Protein AF-0000000086008780 (afdb_homodimer)

Radius of gyration: 16.42 Å; Cα contacts (8 Å, |Δi|>4): 124; chains: 2; bounding box: 32×37×50 Å

pLDDT: mean 76.19, std 17.23, range [32.0, 94.12]

Solvent-accessible surface area (backbone atoms only — not comparable to full-atom values): 10565 Å² total; per-residue (Å²): 112,65,66,62,48,52,53,49,50,50,49,40,50,49,35,37,49,48,51,32,57,73,70,63,51,77,68,53,60,60,58,42,37,71,74,35,44,91,74,35,77,51,64,67,56,51,50,53,53,52,49,53,50,50,49,46,53,52,59,52,39,72,63,52,69,79,82,61,57,78,62,48,56,42,55,49,51,46,52,39,51,49,51,51,48,54,51,48,53,60,56,60,70,101,113,66,67,61,49,53,52,48,49,50,49,38,50,50,35,40,49,50,49,32,58,73,72,63,51,77,67,53,60,60,58,41,37,73,72,34,43,91,71,34,77,51,65,68,56,51,50,52,53,52,49,52,52,51,51,46,54,54,58,49,42,73,62,50,69,76,80,62,59,76,61,46,56,41,56,48,50,47,52,38,52,49,50,51,48,54,52,49,52,60,56,60,72,102

Organism: Nephila pilipes (NCBI:txid299642)

Foldseek 3Di:
DVLVVVLVVVLVLLVQLLVCLVVVPPPPCVVQCVVVNPPHDDPVVSVVSSVQLVVLVVVVCVVVPDPPPPVCVVVSSVVSSVVVSVVVVVVVVD/DVLVVVLVVVLVLLVQLLVCLVVVPPPPCVVQCVVVNPPHDDPVVSVVSSVQLVVLVVVCCVVVPDPPPPVCVVVSSVVSSVVVSVVVVVVVVD

InterPro domains:
  IPR052709 Transposase-Methyltransferase Hybrid [PTHR46060] (9-91)

Sequence (188 aa):
MRVLFLKWKKIVYQAVINYLFLKGNTPIEDELGALYGDCAPSLTTMKIWASRFKRYSSSFVDDKRSGLPKIASTDDNFAKIHQMVLDERRIIQVMRVLFLKWKKIVYQAVINYLFLKGNTPIEDELGALYGDCAPSLTTMKIWASRFKRYSSSFVDDKRSGLPKIASTDDNFAKIHQMVLDERRIIQV

Structure (mmCIF, N/CA/C/O backbone):
data_AF-0000000086008780-model_v1
#
loop_
_entity.id
_entity.type
_entity.pdbx_description
1 polymer 'HTH_48 domain-containing protein'
#
loop_
_atom_site.group_PDB
_atom_site.id
_atom_site.type_symbol
_atom_site.label_atom_id
_atom_site.label_alt_id
_atom_site.label_comp_id
_atom_site.label_asym_id
_atom_site.label_entity_id
_atom_site.label_seq_id
_atom_site.pdbx_PDB_ins_code
_atom_site.Cartn_x
_atom_site.Cartn_y
_atom_site.Cartn_z
_atom_site.occupancy
_atom_site.B_iso_or_equiv
_atom_site.auth_seq_id
_atom_site.auth_comp_id
_atom_site.auth_asym_id
_atom_site.auth_atom_id
_atom_site.pdbx_PDB_model_num
ATOM 1 N N . MET A 1 1 ? 16.938 11.648 7.191 1 55.69 1 MET A N 1
ATOM 2 C CA . MET A 1 1 ? 15.875 10.82 7.77 1 55.69 1 MET A CA 1
ATOM 3 C C . MET A 1 1 ? 14.516 11.219 7.223 1 55.69 1 MET A C 1
ATOM 5 O O . MET A 1 1 ? 13.719 10.359 6.832 1 55.69 1 MET A O 1
ATOM 9 N N . ARG A 1 2 ? 14.492 12.492 6.84 1 73.25 2 ARG A N 1
ATOM 10 C CA . ARG A 1 2 ? 13.227 13.055 6.375 1 73.25 2 ARG A CA 1
ATOM 11 C C . ARG A 1 2 ? 12.93 12.625 4.945 1 73.25 2 ARG A C 1
ATOM 13 O O . ARG A 1 2 ? 11.797 12.273 4.621 1 73.25 2 ARG A O 1
ATOM 20 N N . VAL A 1 3 ? 14.086 12.539 4.152 1 75.69 3 VAL A N 1
ATOM 21 C CA . VAL A 1 3 ? 13.914 12.203 2.74 1 75.69 3 VAL A CA 1
ATOM 22 C C . VAL A 1 3 ? 13.445 10.758 2.602 1 75.69 3 VAL A C 1
ATOM 24 O O . VAL A 1 3 ? 12.57 10.461 1.784 1 75.69 3 VAL A O 1
ATOM 27 N N . LEU A 1 4 ? 14.023 9.867 3.4 1 72.5 4 LEU A N 1
ATOM 28 C CA . LEU A 1 4 ? 13.648 8.461 3.359 1 72.5 4 LEU A CA 1
ATOM 29 C C . LEU A 1 4 ? 12.188 8.273 3.764 1 72.5 4 LEU A C 1
ATOM 31 O O . LEU A 1 4 ? 11.469 7.477 3.16 1 72.5 4 LEU A O 1
ATOM 35 N N . PHE A 1 5 ? 11.781 9.133 4.684 1 79.88 5 PHE A N 1
ATOM 36 C CA . PHE A 1 5 ? 10.398 9.055 5.156 1 79.88 5 PHE A CA 1
ATOM 37 C C . PHE A 1 5 ? 9.43 9.516 4.082 1 79.88 5 PHE A C 1
ATOM 39 O O . PHE A 1 5 ? 8.367 8.914 3.895 1 79.88 5 PHE A O 1
ATOM 46 N N . LEU A 1 6 ? 9.812 10.539 3.361 1 82 6 LEU A N 1
ATOM 47 C CA . LEU A 1 6 ? 8.961 11.039 2.291 1 82 6 LEU A CA 1
ATOM 48 C C . LEU A 1 6 ? 8.82 10.008 1.176 1 82 6 LEU A C 1
ATOM 50 O O . LEU A 1 6 ? 7.742 9.859 0.594 1 82 6 LEU A O 1
ATOM 54 N N . LYS A 1 7 ? 9.93 9.328 0.947 1 79.88 7 LYS A N 1
ATOM 55 C CA . LYS A 1 7 ? 9.898 8.273 -0.062 1 79.88 7 LYS A CA 1
ATOM 56 C C . LYS A 1 7 ? 8.977 7.137 0.36 1 79.88 7 LYS A C 1
ATOM 58 O O . LYS A 1 7 ? 8.242 6.59 -0.463 1 79.88 7 LYS A O 1
ATOM 63 N N . TRP A 1 8 ? 9.055 6.902 1.615 1 81.81 8 TRP A N 1
ATOM 64 C CA . TRP A 1 8 ? 8.203 5.848 2.156 1 81.81 8 TRP A CA 1
ATOM 65 C C . TRP A 1 8 ? 6.734 6.234 2.062 1 81.81 8 TRP A C 1
ATOM 67 O O . TRP A 1 8 ? 5.891 5.41 1.704 1 81.81 8 TRP A O 1
ATOM 77 N N . LYS A 1 9 ? 6.402 7.434 2.303 1 86.56 9 LYS A N 1
ATOM 78 C CA . LYS A 1 9 ? 5.031 7.922 2.191 1 86.56 9 LYS A CA 1
ATOM 79 C C . LYS A 1 9 ? 4.512 7.781 0.762 1 86.56 9 LYS A C 1
ATOM 81 O O . LYS A 1 9 ? 3.359 7.402 0.549 1 86.56 9 LYS A O 1
ATOM 86 N N . LYS A 1 10 ? 5.371 8.016 -0.125 1 86.25 10 LYS A N 1
ATOM 87 C CA . LYS A 1 10 ? 4.992 7.918 -1.531 1 86.25 10 LYS A CA 1
ATOM 88 C C . LYS A 1 10 ? 4.672 6.473 -1.912 1 86.25 10 LYS A C 1
ATOM 90 O O . LYS A 1 10 ? 3.721 6.219 -2.652 1 86.25 10 LYS A O 1
ATOM 95 N N . ILE A 1 11 ? 5.473 5.59 -1.403 1 84.19 11 ILE A N 1
ATOM 96 C CA . ILE A 1 11 ? 5.262 4.172 -1.688 1 84.19 11 ILE A CA 1
ATOM 97 C C . ILE A 1 11 ? 3.902 3.738 -1.143 1 84.19 11 ILE A C 1
ATOM 99 O O . ILE A 1 11 ? 3.148 3.039 -1.823 1 84.19 11 ILE A O 1
ATOM 103 N N . VAL A 1 12 ? 3.6 4.164 0.002 1 88.19 12 VAL A N 1
ATOM 104 C CA . VAL A 1 12 ? 2.336 3.811 0.641 1 88.19 12 VAL A CA 1
ATOM 105 C C . VAL A 1 12 ? 1.172 4.375 -0.17 1 88.19 12 VAL A C 1
ATOM 107 O O . VAL A 1 12 ? 0.215 3.658 -0.475 1 88.19 12 VAL A O 1
ATOM 110 N N . TYR A 1 13 ? 1.242 5.629 -0.557 1 91.25 13 TYR A N 1
ATOM 111 C CA . TYR A 1 13 ? 0.186 6.25 -1.349 1 91.25 13 TYR A CA 1
ATOM 112 C C . TYR A 1 13 ? -0.002 5.523 -2.674 1 91.25 13 TYR A C 1
ATOM 114 O O . TYR A 1 13 ? -1.133 5.285 -3.104 1 91.25 13 TYR A O 1
ATOM 122 N N . GLN A 1 14 ? 1.092 5.207 -3.301 1 88.94 14 GLN A N 1
ATOM 123 C CA . GLN A 1 14 ? 1.021 4.523 -4.586 1 88.94 14 GLN A CA 1
ATOM 124 C C . GLN A 1 14 ? 0.363 3.152 -4.445 1 88.94 14 GLN A C 1
ATOM 126 O O . GLN A 1 14 ? -0.445 2.756 -5.289 1 88.94 14 GLN A O 1
ATOM 131 N N . ALA A 1 15 ? 0.702 2.447 -3.393 1 91.31 15 ALA A N 1
ATOM 132 C CA . ALA A 1 15 ? 0.082 1.147 -3.15 1 91.31 15 ALA A CA 1
ATOM 133 C C . ALA A 1 15 ? -1.427 1.285 -2.965 1 91.31 15 ALA A C 1
ATOM 135 O O . ALA A 1 15 ? -2.201 0.521 -3.543 1 91.31 15 ALA A O 1
ATOM 136 N N . VAL A 1 16 ? -1.828 2.252 -2.199 1 93.62 16 VAL A N 1
ATOM 137 C CA . VAL A 1 16 ? -3.244 2.465 -1.917 1 93.62 16 VAL A CA 1
ATOM 138 C C . VAL A 1 16 ? -3.959 2.932 -3.184 1 93.62 16 VAL A C 1
ATOM 140 O O . VAL A 1 16 ? -5.051 2.453 -3.498 1 93.62 16 VAL A O 1
ATOM 143 N N . ILE A 1 17 ? -3.342 3.848 -3.928 1 93.19 17 ILE A N 1
ATOM 144 C CA . ILE A 1 17 ? -3.922 4.348 -5.168 1 93.19 17 ILE A CA 1
ATOM 145 C C . ILE A 1 17 ? -4.086 3.199 -6.164 1 93.19 17 ILE A C 1
ATOM 147 O O . ILE A 1 17 ? -5.121 3.08 -6.82 1 93.19 17 ILE A O 1
ATOM 151 N N . ASN A 1 18 ? -3.084 2.354 -6.254 1 89.88 18 ASN A N 1
ATOM 152 C CA . ASN A 1 18 ? -3.17 1.207 -7.152 1 89.88 18 ASN A CA 1
ATOM 153 C C . ASN A 1 18 ? -4.27 0.241 -6.723 1 89.88 18 ASN A C 1
ATOM 155 O O . ASN A 1 18 ? -4.988 -0.304 -7.566 1 89.88 18 ASN A O 1
ATOM 159 N N . TYR A 1 19 ? -4.402 0.005 -5.484 1 91.38 19 TYR A N 1
ATOM 160 C CA . TYR A 1 19 ? -5.48 -0.823 -4.953 1 91.38 19 TYR A CA 1
ATOM 161 C C . TYR A 1 19 ? -6.84 -0.255 -5.336 1 91.38 19 TYR A C 1
ATOM 163 O O . TYR A 1 19 ? -7.715 -0.987 -5.801 1 91.38 19 TYR A O 1
ATOM 171 N N . LEU A 1 20 ? -6.988 1.032 -5.113 1 93.19 20 LEU A N 1
ATOM 172 C CA . LEU A 1 20 ? -8.258 1.69 -5.414 1 93.19 20 LEU A CA 1
ATOM 173 C C . LEU A 1 20 ? -8.539 1.663 -6.914 1 93.19 20 LEU A C 1
ATOM 175 O O . LEU A 1 20 ? -9.688 1.483 -7.328 1 93.19 20 LEU A O 1
ATOM 179 N N . PHE A 1 21 ? -7.52 1.866 -7.676 1 89.31 21 PHE A N 1
ATOM 180 C CA . PHE A 1 21 ? -7.633 1.792 -9.125 1 89.31 21 PHE A CA 1
ATOM 181 C C . PHE A 1 21 ? -8.109 0.411 -9.562 1 89.31 21 PHE A C 1
ATOM 183 O O . PHE A 1 21 ? -9.039 0.291 -10.359 1 89.31 21 PHE A O 1
ATOM 190 N N . LEU A 1 22 ? -7.445 -0.619 -9.023 1 86.94 22 LEU A N 1
ATOM 191 C CA . LEU A 1 22 ? -7.793 -1.991 -9.383 1 86.94 22 LEU A CA 1
ATOM 192 C C . LEU A 1 22 ? -9.211 -2.324 -8.938 1 86.94 22 LEU A C 1
ATOM 194 O O . LEU A 1 22 ? -9.938 -3.041 -9.633 1 86.94 22 LEU A O 1
ATOM 198 N N . LYS A 1 23 ? -9.539 -1.881 -7.812 1 88.69 23 LYS A N 1
ATOM 199 C CA . LYS A 1 23 ? -10.875 -2.125 -7.27 1 88.69 23 LYS A CA 1
ATOM 200 C C . LYS A 1 23 ? -11.938 -1.39 -8.078 1 88.69 23 LYS A C 1
ATOM 202 O O . LYS A 1 23 ? -13.117 -1.752 -8.039 1 88.69 23 LYS A O 1
ATOM 207 N N . GLY A 1 24 ? -11.531 -0.368 -8.766 1 88.12 24 GLY A N 1
ATOM 208 C CA . GLY A 1 24 ? -12.477 0.443 -9.516 1 88.12 24 GLY A CA 1
ATOM 209 C C . GLY A 1 24 ? -13.188 1.479 -8.664 1 88.12 24 GLY A C 1
ATOM 210 O O . GLY A 1 24 ? -14.289 1.912 -9 1 88.12 24 GLY A O 1
ATOM 211 N N . ASN A 1 25 ? -12.57 1.803 -7.516 1 85.31 25 ASN A N 1
ATOM 212 C CA . ASN A 1 25 ? -13.148 2.812 -6.637 1 85.31 25 ASN A CA 1
ATOM 213 C C . ASN A 1 25 ? -12.828 4.227 -7.117 1 85.31 25 ASN A C 1
ATOM 215 O O . ASN A 1 25 ? -11.758 4.758 -6.812 1 85.31 25 ASN A O 1
ATOM 219 N N . THR A 1 26 ? -13.695 4.836 -7.785 1 86.75 26 THR A N 1
ATOM 220 C CA . THR A 1 26 ? -13.57 6.195 -8.289 1 86.75 26 THR A CA 1
ATOM 221 C C . THR A 1 26 ? -14.68 7.086 -7.734 1 86.75 26 THR A C 1
ATOM 223 O O . THR A 1 26 ? -15.805 6.625 -7.523 1 86.75 26 THR A O 1
ATOM 226 N N . PRO A 1 27 ? -14.25 8.43 -7.379 1 91.88 27 PRO A N 1
ATOM 227 C CA . PRO A 1 27 ? -12.922 9.023 -7.559 1 91.88 27 PRO A CA 1
ATOM 228 C C . PRO A 1 27 ? -11.961 8.68 -6.418 1 91.88 27 PRO A C 1
ATOM 230 O O . PRO A 1 27 ? -12.359 8.68 -5.25 1 91.88 27 PRO A O 1
ATOM 233 N N . ILE A 1 28 ? -10.797 8.391 -6.676 1 93.25 28 ILE A N 1
ATOM 234 C CA . ILE A 1 28 ? -9.766 7.992 -5.73 1 93.25 28 ILE A CA 1
ATOM 235 C C . ILE A 1 28 ? -9.508 9.117 -4.734 1 93.25 28 ILE A C 1
ATOM 237 O O . ILE A 1 28 ? -9.25 8.867 -3.555 1 93.25 28 ILE A O 1
ATOM 241 N N . GLU A 1 29 ? -9.555 10.398 -5.23 1 92.19 29 GLU A N 1
ATOM 242 C CA . GLU A 1 29 ? -9.242 11.57 -4.414 1 92.19 29 GLU A CA 1
ATOM 243 C C . GLU A 1 29 ? -10.188 11.664 -3.215 1 92.19 29 GLU A C 1
ATOM 245 O O . GLU A 1 29 ? -9.789 12.141 -2.148 1 92.19 29 GLU A O 1
ATOM 250 N N . ASP A 1 30 ? -11.414 11.188 -3.297 1 91.81 30 ASP A N 1
ATOM 251 C CA . ASP A 1 30 ? -12.359 11.195 -2.184 1 91.81 30 ASP A CA 1
ATOM 252 C C . ASP A 1 30 ? -11.906 10.242 -1.076 1 91.81 30 ASP A C 1
ATOM 254 O O . ASP A 1 30 ? -12.008 10.57 0.108 1 91.81 30 ASP A O 1
ATOM 258 N N . GLU A 1 31 ? -11.422 9.094 -1.471 1 91.06 31 GLU A N 1
ATOM 259 C CA . GLU A 1 31 ? -10.969 8.094 -0.506 1 91.06 31 GLU A CA 1
ATOM 260 C C . GLU A 1 31 ? -9.727 8.562 0.237 1 91.06 31 GLU A C 1
ATOM 262 O O . GLU A 1 31 ? -9.672 8.516 1.469 1 91.06 31 GLU A O 1
ATOM 267 N N . LEU A 1 32 ? -8.766 9.062 -0.465 1 92 32 LEU A N 1
ATOM 268 C CA . LEU A 1 32 ? -7.508 9.477 0.139 1 92 32 LEU A CA 1
ATOM 269 C C . LEU A 1 32 ? -7.68 10.773 0.923 1 92 32 LEU A C 1
ATOM 271 O O . LEU A 1 32 ? -7.07 10.953 1.979 1 92 32 LEU A O 1
ATOM 275 N N . GLY A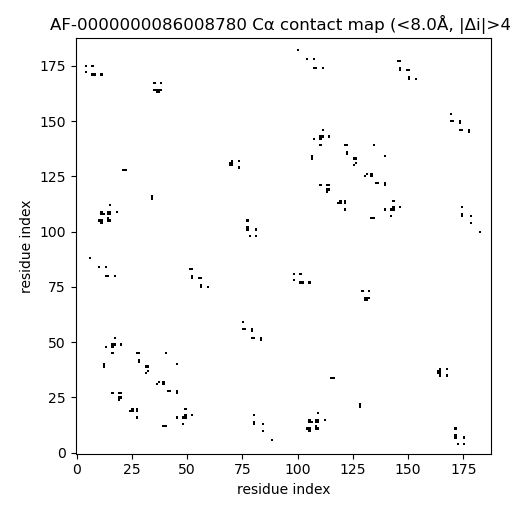 1 33 ? -8.508 11.664 0.338 1 89.88 33 GLY A N 1
ATOM 276 C CA . GLY A 1 33 ? -8.797 12.891 1.061 1 89.88 33 GLY A CA 1
ATOM 277 C C . GLY A 1 33 ? -9.492 12.656 2.389 1 89.88 33 GLY A C 1
ATOM 278 O O . GLY A 1 33 ? -9.18 13.32 3.383 1 89.88 33 GLY A O 1
ATOM 279 N N . ALA A 1 34 ? -10.406 11.773 2.434 1 88.19 34 ALA A N 1
ATOM 280 C CA . ALA A 1 34 ? -11.164 11.469 3.65 1 88.19 34 ALA A CA 1
ATOM 281 C C . ALA A 1 34 ? -10.258 10.836 4.707 1 88.19 34 ALA A C 1
ATOM 283 O O . ALA A 1 34 ? -10.43 11.086 5.906 1 88.19 34 ALA A O 1
ATOM 284 N N . LEU A 1 35 ? -9.312 10.055 4.234 1 86.75 35 LEU A N 1
ATOM 285 C CA . LEU A 1 35 ? -8.516 9.281 5.176 1 86.75 35 LEU A CA 1
ATOM 286 C C . LEU A 1 35 ? -7.266 10.047 5.594 1 86.75 35 LEU A C 1
ATOM 288 O O . LEU A 1 35 ? -6.895 10.047 6.77 1 86.75 35 LEU A O 1
ATOM 292 N N . TYR A 1 36 ? -6.66 10.742 4.586 1 88.44 36 TYR A N 1
ATOM 293 C CA . TYR A 1 36 ? -5.348 11.312 4.879 1 88.44 36 TYR A CA 1
ATOM 294 C C . TYR A 1 36 ? -5.418 12.836 4.938 1 88.44 36 TYR A C 1
ATOM 296 O O . TYR A 1 36 ? -4.438 13.492 5.293 1 88.44 36 TYR A O 1
ATOM 304 N N . GLY A 1 37 ? -6.551 13.375 4.496 1 86.75 37 GLY A N 1
ATOM 305 C CA . GLY A 1 37 ? -6.75 14.812 4.605 1 86.75 37 GLY A CA 1
ATOM 306 C C . GLY A 1 37 ? -5.746 15.617 3.805 1 86.75 37 GLY A C 1
ATOM 307 O O . GLY A 1 37 ? -5.535 15.352 2.619 1 86.75 37 GLY A O 1
ATOM 308 N N . ASP A 1 38 ? -5.035 16.578 4.574 1 83.25 38 ASP A N 1
ATOM 309 C CA . ASP A 1 38 ? -4.129 17.516 3.93 1 83.25 38 ASP A CA 1
ATOM 310 C C . ASP A 1 38 ? -2.797 16.859 3.582 1 83.25 38 ASP A C 1
ATOM 312 O O . ASP A 1 38 ? -1.995 17.406 2.832 1 83.25 38 ASP A O 1
ATOM 316 N N . CYS A 1 39 ? -2.664 15.688 4.039 1 83.31 39 CYS A N 1
ATOM 317 C CA . CYS A 1 39 ? -1.418 14.977 3.771 1 83.31 39 CYS A CA 1
ATOM 318 C C . CYS A 1 39 ? -1.528 14.141 2.504 1 83.31 39 CYS A C 1
ATOM 320 O O . CYS A 1 39 ? -0.522 13.648 1.989 1 83.31 39 CYS A O 1
ATOM 322 N N . ALA A 1 40 ? -2.738 14.062 2.051 1 90.44 40 ALA A N 1
ATOM 323 C CA . ALA A 1 40 ? -2.938 13.266 0.843 1 90.44 40 ALA A CA 1
ATOM 324 C C . ALA A 1 40 ? -2.297 13.938 -0.369 1 90.44 40 ALA A C 1
ATOM 326 O O . ALA A 1 40 ? -2.211 15.164 -0.433 1 90.44 40 ALA A O 1
ATOM 327 N N . PRO A 1 41 ? -1.798 13.133 -1.364 1 91.69 41 PRO A N 1
ATOM 328 C CA . PRO A 1 41 ? -1.312 13.727 -2.613 1 91.69 41 PRO A CA 1
ATOM 329 C C . PRO A 1 41 ? -2.387 14.531 -3.344 1 91.69 41 PRO A C 1
ATOM 331 O O . PRO A 1 41 ? -3.58 14.281 -3.154 1 91.69 41 PRO A O 1
ATOM 334 N N . SER A 1 42 ? -1.898 15.422 -4.109 1 93.56 42 SER A N 1
ATOM 335 C CA . SER A 1 42 ? -2.824 16.219 -4.91 1 93.56 42 SER A CA 1
ATOM 336 C C . SER A 1 42 ? -3.535 15.352 -5.949 1 93.56 42 SER A C 1
ATOM 338 O O . SER A 1 42 ? -3.053 14.273 -6.305 1 93.56 42 SER A O 1
ATOM 340 N N . LEU A 1 43 ? -4.645 15.852 -6.406 1 93.69 43 LEU A N 1
ATOM 341 C CA . LEU A 1 43 ? -5.402 15.164 -7.445 1 93.69 43 LEU A CA 1
ATOM 342 C C . LEU A 1 43 ? -4.539 14.914 -8.672 1 93.69 43 LEU A C 1
ATOM 344 O O . LEU A 1 43 ? -4.594 13.828 -9.266 1 93.69 43 LEU A O 1
ATOM 348 N N . THR A 1 44 ? -3.762 15.875 -9.047 1 94.06 44 THR A N 1
ATOM 349 C CA . THR A 1 44 ? -2.875 15.742 -10.195 1 94.06 44 THR A CA 1
ATOM 350 C C . THR A 1 44 ? -1.888 14.594 -9.992 1 94.06 44 THR A C 1
ATOM 352 O O . THR A 1 44 ? -1.71 13.758 -10.875 1 94.06 44 THR A O 1
ATOM 355 N N . THR A 1 45 ? -1.294 14.57 -8.867 1 90.69 45 THR A N 1
ATOM 356 C CA . THR A 1 45 ? -0.329 13.523 -8.531 1 90.69 45 THR A CA 1
ATOM 357 C C . THR A 1 45 ? -0.989 12.148 -8.555 1 90.69 45 THR A C 1
ATOM 359 O O . THR A 1 45 ? -0.437 11.203 -9.109 1 90.69 45 THR A O 1
ATOM 362 N N . MET A 1 46 ? -2.24 12.078 -7.996 1 93.12 46 MET A N 1
ATOM 363 C CA . MET A 1 46 ? -2.955 10.805 -7.969 1 93.12 46 MET A CA 1
ATOM 364 C C . MET A 1 46 ? -3.264 10.328 -9.383 1 93.12 46 MET A C 1
ATOM 366 O O . MET A 1 46 ? -3.16 9.133 -9.672 1 93.12 46 MET A O 1
ATOM 370 N N . LYS A 1 47 ? -3.584 11.227 -10.234 1 91.75 47 LYS A N 1
ATOM 371 C CA . LYS A 1 47 ? -3.902 10.891 -11.617 1 91.75 47 LYS A CA 1
ATOM 372 C C . LYS A 1 47 ? -2.662 10.414 -12.367 1 91.75 47 LYS A C 1
ATOM 374 O O . LYS A 1 47 ? -2.727 9.453 -13.141 1 91.75 47 LYS A O 1
ATOM 379 N N . ILE A 1 48 ? -1.605 11.094 -12.117 1 88.81 48 ILE A N 1
ATOM 380 C CA . ILE A 1 48 ? -0.352 10.711 -12.758 1 88.81 48 ILE A CA 1
ATOM 381 C C . ILE A 1 48 ? 0.034 9.297 -12.328 1 88.81 48 ILE A C 1
ATOM 383 O O . ILE A 1 48 ? 0.376 8.461 -13.164 1 88.81 48 ILE A O 1
ATOM 387 N N . TRP A 1 49 ? -0.054 9.031 -11.078 1 87.62 49 TRP A N 1
ATOM 388 C CA . TRP A 1 49 ? 0.313 7.723 -10.555 1 87.62 49 TRP A CA 1
ATOM 389 C C . TRP A 1 49 ? -0.624 6.641 -11.086 1 87.62 49 TRP A C 1
ATOM 391 O O . TRP A 1 49 ? -0.177 5.559 -11.469 1 87.62 49 TRP A O 1
ATOM 401 N N . ALA A 1 50 ? -1.924 6.895 -11.078 1 88.12 50 ALA A N 1
ATOM 402 C CA . ALA A 1 50 ? -2.889 5.941 -11.625 1 88.12 50 ALA A CA 1
ATOM 403 C C . ALA A 1 50 ? -2.625 5.672 -13.102 1 88.12 50 ALA A C 1
ATOM 405 O O . ALA A 1 50 ? -2.727 4.531 -13.562 1 88.12 50 ALA A O 1
ATOM 406 N N . SER A 1 51 ? -2.309 6.703 -13.797 1 87.62 51 SER A N 1
ATOM 407 C CA . SER A 1 51 ? -2.023 6.57 -15.227 1 87.62 51 SER A CA 1
ATOM 408 C C . SER A 1 51 ? -0.76 5.75 -15.461 1 87.62 51 SER A C 1
ATOM 410 O O . SER A 1 51 ? -0.69 4.965 -16.406 1 87.62 51 SER A O 1
ATOM 412 N N . ARG A 1 52 ? 0.237 5.973 -14.664 1 83.56 52 ARG A N 1
ATOM 413 C CA . ARG A 1 52 ? 1.475 5.207 -14.75 1 83.56 52 ARG A CA 1
ATOM 414 C C . ARG A 1 52 ? 1.219 3.725 -14.492 1 83.56 52 ARG A C 1
ATOM 416 O O . ARG A 1 52 ? 1.781 2.863 -15.172 1 83.56 52 ARG A O 1
ATOM 423 N N . PHE A 1 53 ? 0.416 3.488 -13.539 1 83.88 53 PHE A N 1
ATOM 424 C CA . PHE A 1 53 ? 0.056 2.105 -13.25 1 83.88 53 PHE A CA 1
ATOM 425 C C . PHE A 1 53 ? -0.661 1.469 -14.43 1 83.88 53 PHE A C 1
ATOM 427 O O . PHE A 1 53 ? -0.401 0.313 -14.773 1 83.88 53 PHE A O 1
ATOM 434 N N . LYS A 1 54 ? -1.509 2.207 -14.984 1 82.06 54 LYS A N 1
ATOM 435 C CA . LYS A 1 54 ? -2.26 1.709 -16.125 1 82.06 54 LYS A CA 1
ATOM 436 C C . LYS A 1 54 ? -1.33 1.386 -17.297 1 82.06 54 LYS A C 1
ATOM 438 O O . LYS A 1 54 ? -1.535 0.397 -18 1 82.06 54 LYS A O 1
ATOM 443 N N . ARG A 1 55 ? -0.452 2.178 -17.531 1 78.5 55 ARG A N 1
ATOM 444 C CA . ARG A 1 55 ? 0.461 2.014 -18.656 1 78.5 55 ARG A CA 1
ATOM 445 C C . ARG A 1 55 ? 1.317 0.763 -18.484 1 78.5 55 ARG A C 1
ATOM 447 O O . ARG A 1 55 ? 1.647 0.094 -19.469 1 78.5 55 ARG A O 1
ATOM 454 N N . TYR A 1 56 ? 1.731 0.55 -17.375 1 70.81 56 TYR A N 1
ATOM 455 C CA . TYR A 1 56 ? 2.539 -0.641 -17.125 1 70.81 56 TYR A CA 1
ATOM 456 C C . TYR A 1 56 ? 1.72 -1.907 -17.359 1 70.81 56 TYR A C 1
ATOM 458 O O . TYR A 1 56 ? 2.27 -2.955 -17.703 1 70.81 56 TYR A O 1
ATOM 466 N N . SER A 1 57 ? 0.428 -1.865 -17.016 1 60.84 57 SER A N 1
ATOM 467 C CA . SER A 1 57 ? -0.476 -2.971 -17.312 1 60.84 57 SER A CA 1
ATOM 468 C C . SER A 1 57 ? -0.539 -3.246 -18.812 1 60.84 57 SER A C 1
ATOM 470 O O . SER A 1 57 ? -0.645 -4.398 -19.234 1 60.84 57 SER A O 1
ATOM 472 N N . SER A 1 58 ? -0.562 -2.213 -19.5 1 58.47 58 SER A N 1
ATOM 473 C CA . SER A 1 58 ? -0.676 -2.35 -20.953 1 58.47 58 SER A CA 1
ATOM 474 C C . SER A 1 58 ? 0.625 -2.859 -21.562 1 58.47 58 SER A C 1
ATOM 476 O O . SER A 1 58 ? 0.608 -3.553 -22.578 1 58.47 58 SER A O 1
ATOM 478 N N . SER A 1 59 ? 1.618 -2.455 -20.969 1 55.16 59 SER A N 1
ATOM 479 C CA . SER A 1 59 ? 2.896 -2.904 -21.516 1 55.16 59 SER A CA 1
ATOM 480 C C . SER A 1 59 ? 3.117 -4.391 -21.25 1 55.16 59 SER A C 1
ATOM 482 O O . SER A 1 59 ? 3.756 -5.082 -22.047 1 55.16 59 SER A O 1
ATOM 484 N N . PHE A 1 60 ? 2.682 -4.848 -20.125 1 50.81 60 PHE A N 1
ATOM 485 C CA . PHE A 1 60 ? 2.812 -6.266 -19.812 1 50.81 60 PHE A CA 1
ATOM 486 C C . PHE A 1 60 ? 1.816 -7.094 -20.609 1 50.81 60 PHE A C 1
ATOM 488 O O . PHE A 1 60 ? 2.059 -8.273 -20.891 1 50.81 60 PHE A O 1
ATOM 495 N N . VAL A 1 61 ? 0.685 -6.422 -20.984 1 46.59 61 VAL A N 1
ATOM 496 C CA . VAL A 1 61 ? -0.278 -7.105 -21.844 1 46.59 61 VAL A CA 1
ATOM 497 C C . VAL A 1 61 ? 0.369 -7.434 -23.188 1 46.59 61 VAL A C 1
ATOM 499 O O . VAL A 1 61 ? 0.06 -8.461 -23.797 1 46.59 61 VAL A O 1
ATOM 502 N N . ASP A 1 62 ? 1.105 -6.477 -23.641 1 46.19 62 ASP A N 1
ATOM 503 C CA . ASP A 1 62 ? 1.646 -6.969 -24.906 1 46.19 62 ASP A CA 1
ATOM 504 C C . ASP A 1 62 ? 2.26 -8.359 -24.734 1 46.19 62 ASP A C 1
ATOM 506 O O . ASP A 1 62 ? 2.475 -9.07 -25.719 1 46.19 62 ASP A O 1
ATOM 510 N N . ASP A 1 63 ? 2.805 -8.492 -23.641 1 44.25 63 ASP A N 1
ATOM 511 C CA . ASP A 1 63 ? 3.215 -9.883 -23.516 1 44.25 63 ASP A CA 1
ATOM 512 C C . ASP A 1 63 ? 2.057 -10.758 -23.047 1 44.25 63 ASP A C 1
ATOM 514 O O . ASP A 1 63 ? 2.029 -11.188 -21.891 1 44.25 63 ASP A O 1
ATOM 518 N N . LYS A 1 64 ? 0.874 -10.422 -23.359 1 43.12 64 LYS A N 1
ATOM 519 C CA . LYS A 1 64 ? -0.396 -11.133 -23.219 1 43.12 64 LYS A CA 1
ATOM 520 C C . LYS A 1 64 ? -0.209 -12.641 -23.391 1 43.12 64 LYS A C 1
ATOM 522 O O . LYS A 1 64 ? -1.181 -13.398 -23.375 1 43.12 64 LYS A O 1
ATOM 527 N N . ARG A 1 65 ? 0.729 -12.969 -24.141 1 37.56 65 ARG A N 1
ATOM 528 C CA . ARG A 1 65 ? 0.595 -14.352 -24.594 1 37.56 65 ARG A CA 1
ATOM 529 C C . ARG A 1 65 ? 0.164 -15.266 -23.453 1 37.56 65 ARG A C 1
ATOM 531 O O . ARG A 1 65 ? -0.719 -16.109 -23.625 1 37.56 65 ARG A O 1
ATOM 538 N N . SER A 1 66 ? 1.146 -15.789 -22.578 1 38.81 66 SER A N 1
ATOM 539 C CA . SER A 1 66 ? 0.843 -17.094 -22 1 38.81 66 SER A C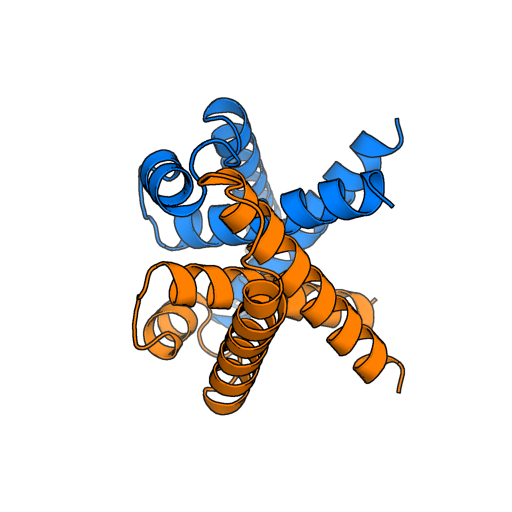A 1
ATOM 540 C C . SER A 1 66 ? -0.236 -16.984 -20.922 1 38.81 66 SER A C 1
ATOM 542 O O . SER A 1 66 ? -0.432 -15.914 -20.344 1 38.81 66 SER A O 1
ATOM 544 N N . GLY A 1 67 ? -1.451 -17.75 -20.984 1 34.59 67 GLY A N 1
ATOM 545 C CA . GLY A 1 67 ? -2.498 -18.266 -20.125 1 34.59 67 GLY A CA 1
ATOM 546 C C . GLY A 1 67 ? -2.23 -18.047 -18.656 1 34.59 67 GLY A C 1
ATOM 547 O O . GLY A 1 67 ? -2.652 -18.844 -17.812 1 34.59 67 GLY A O 1
ATOM 548 N N . LEU A 1 68 ? -1.229 -17.375 -18.344 1 42.06 68 LEU A N 1
ATOM 549 C CA . LEU A 1 68 ? -0.88 -17.516 -16.938 1 42.06 68 LEU A CA 1
ATOM 550 C C . LEU A 1 68 ? -2.031 -17.062 -16.047 1 42.06 68 LEU A C 1
ATOM 552 O O . LEU A 1 68 ? -2.543 -15.945 -16.203 1 42.06 68 LEU A O 1
ATOM 556 N N . PRO A 1 69 ? -2.736 -18 -15.336 1 45.69 69 PRO A N 1
ATOM 557 C CA . PRO A 1 69 ? -3.832 -17.875 -14.367 1 45.69 69 PRO A CA 1
ATOM 558 C C . PRO A 1 69 ? -3.771 -16.578 -13.57 1 45.69 69 PRO A C 1
ATOM 560 O O . PRO A 1 69 ? -2.744 -15.898 -13.57 1 45.69 69 PRO A O 1
ATOM 563 N N . LYS A 1 70 ? -4.781 -16.188 -12.812 1 53.72 70 LYS A N 1
ATOM 564 C CA . LYS A 1 70 ? -5.059 -15.156 -11.82 1 53.72 70 LYS A CA 1
ATOM 565 C C . LYS A 1 70 ? -3.783 -14.734 -11.094 1 53.72 70 LYS A C 1
ATOM 567 O O . LYS A 1 70 ? -3.598 -13.555 -10.781 1 53.72 70 LYS A O 1
ATOM 572 N N . ILE A 1 71 ? -2.768 -15.555 -10.992 1 53.5 71 ILE A N 1
ATOM 573 C CA . ILE A 1 71 ? -1.514 -15.289 -10.297 1 53.5 71 ILE A CA 1
ATOM 574 C C . ILE A 1 71 ? -0.67 -14.312 -11.102 1 53.5 71 ILE A C 1
ATOM 576 O O . ILE A 1 71 ? 0.035 -13.469 -10.531 1 53.5 71 ILE A O 1
ATOM 580 N N . ALA A 1 72 ? -0.702 -14.422 -12.43 1 57.31 72 ALA A N 1
ATOM 581 C CA . ALA A 1 72 ? 0.072 -13.539 -13.289 1 57.31 72 ALA A CA 1
ATOM 582 C C . ALA A 1 72 ? -0.39 -12.094 -13.148 1 57.31 72 ALA A C 1
ATOM 584 O O . ALA A 1 72 ? 0.431 -11.172 -13.094 1 57.31 72 ALA A O 1
ATOM 585 N N . SER A 1 73 ? -1.622 -12.039 -12.852 1 71.75 73 SER A N 1
ATOM 586 C CA . SER A 1 73 ? -2.174 -10.695 -12.789 1 71.75 73 SER A CA 1
ATOM 587 C C . SER A 1 73 ? -1.747 -9.977 -11.508 1 71.75 73 SER A C 1
ATOM 589 O O . SER A 1 73 ? -1.362 -8.812 -11.547 1 71.75 73 SER A O 1
ATOM 591 N N . THR A 1 74 ? -1.61 -10.781 -10.516 1 77.75 74 THR A N 1
ATOM 592 C CA . THR A 1 74 ? -1.241 -10.156 -9.25 1 77.75 74 THR A CA 1
ATOM 593 C C . THR A 1 74 ? 0.243 -9.805 -9.234 1 77.75 74 THR A C 1
ATOM 595 O O . THR A 1 74 ? 0.614 -8.68 -8.891 1 77.75 74 THR A O 1
ATOM 598 N N . ASP A 1 75 ? 1.11 -10.781 -9.695 1 78.31 75 ASP A N 1
ATOM 599 C CA . ASP A 1 75 ? 2.543 -10.508 -9.742 1 78.31 75 ASP A CA 1
ATOM 600 C C . ASP A 1 75 ? 2.854 -9.383 -10.727 1 78.31 75 ASP A C 1
ATOM 602 O O . ASP A 1 75 ? 3.775 -8.594 -10.508 1 78.31 75 ASP A O 1
ATOM 606 N N . ASP A 1 76 ? 2.025 -9.453 -11.711 1 78.81 76 ASP A N 1
ATOM 607 C CA . ASP A 1 76 ? 2.211 -8.391 -12.688 1 78.81 76 ASP A CA 1
ATOM 608 C C . ASP A 1 76 ? 1.903 -7.023 -12.078 1 78.81 76 ASP A C 1
ATOM 610 O O . ASP A 1 76 ? 2.621 -6.051 -12.328 1 78.81 76 ASP A O 1
ATOM 614 N N . ASN A 1 77 ? 0.871 -6.977 -11.344 1 81 77 ASN A N 1
ATOM 615 C CA . ASN A 1 77 ? 0.507 -5.727 -10.688 1 81 77 ASN A CA 1
ATOM 616 C C . ASN A 1 77 ? 1.588 -5.273 -9.711 1 81 77 ASN A C 1
ATOM 618 O O . ASN A 1 77 ? 1.925 -4.09 -9.648 1 81 77 ASN A O 1
ATOM 622 N N . PHE A 1 78 ? 2.172 -6.188 -9.062 1 83.88 78 PHE A N 1
ATOM 623 C CA . PHE A 1 78 ? 3.234 -5.855 -8.117 1 83.88 78 PHE A CA 1
ATOM 624 C C . PHE A 1 78 ? 4.492 -5.406 -8.859 1 83.88 78 PHE A C 1
ATOM 626 O O . PHE A 1 78 ? 5.199 -4.508 -8.398 1 83.88 78 PHE A O 1
ATOM 633 N N . ALA A 1 79 ? 4.77 -6.105 -9.914 1 83.12 79 ALA A N 1
ATOM 634 C CA . ALA A 1 79 ? 5.918 -5.695 -10.719 1 83.12 79 ALA A CA 1
ATOM 635 C C . ALA A 1 79 ? 5.758 -4.262 -11.219 1 83.12 79 ALA A C 1
ATOM 637 O O . ALA A 1 79 ? 6.727 -3.498 -11.25 1 83.12 79 ALA A O 1
ATOM 638 N N . LYS A 1 80 ? 4.527 -3.908 -11.5 1 82 80 LYS A N 1
ATOM 639 C CA . LYS A 1 80 ? 4.23 -2.553 -11.945 1 82 80 LYS A CA 1
ATOM 640 C C . LYS A 1 80 ? 4.445 -1.539 -10.828 1 82 80 LYS A C 1
ATOM 642 O O . LYS A 1 80 ? 5.082 -0.505 -11.031 1 82 80 LYS A O 1
ATOM 647 N N . ILE A 1 81 ? 3.967 -1.829 -9.75 1 79.62 81 ILE A N 1
ATOM 648 C CA . ILE A 1 81 ? 4.113 -0.949 -8.594 1 79.62 81 ILE A CA 1
ATOM 649 C C . ILE A 1 81 ? 5.594 -0.805 -8.242 1 79.62 81 ILE A C 1
ATOM 651 O O . ILE A 1 81 ? 6.062 0.296 -7.945 1 79.62 81 ILE A O 1
ATOM 655 N N . HIS A 1 82 ? 6.223 -1.953 -8.398 1 80.75 82 HIS A N 1
ATOM 656 C CA . HIS A 1 82 ? 7.652 -1.935 -8.094 1 80.75 82 HIS A CA 1
ATOM 657 C C . HIS A 1 82 ? 8.406 -1.018 -9.055 1 80.75 82 HIS A C 1
ATOM 659 O O . HIS A 1 82 ? 9.25 -0.231 -8.633 1 80.75 82 HIS A O 1
ATOM 665 N N . GLN A 1 83 ? 8.117 -1.117 -10.234 1 79.62 83 GLN A N 1
ATOM 666 C CA . GLN A 1 83 ? 8.758 -0.262 -11.234 1 79.62 83 GLN A CA 1
ATOM 667 C C . GLN A 1 83 ? 8.422 1.208 -10.992 1 79.62 83 GLN A C 1
ATOM 669 O O . GLN A 1 83 ? 9.281 2.078 -11.141 1 79.62 83 GLN A O 1
ATOM 674 N N . MET A 1 84 ? 7.23 1.488 -10.594 1 76.12 84 MET A N 1
ATOM 675 C CA . MET A 1 84 ? 6.809 2.855 -10.297 1 76.12 84 MET A CA 1
ATOM 676 C C . MET A 1 84 ? 7.621 3.436 -9.148 1 76.12 84 MET A C 1
ATOM 678 O O . MET A 1 84 ? 8.062 4.586 -9.203 1 76.12 84 MET A O 1
ATOM 682 N N . VAL A 1 85 ? 7.77 2.639 -8.156 1 72.06 85 VAL A N 1
ATOM 683 C CA . VAL A 1 85 ? 8.508 3.068 -6.969 1 72.06 85 VAL A CA 1
ATOM 684 C C . VAL A 1 85 ? 9.969 3.297 -7.324 1 72.06 85 VAL A C 1
ATOM 686 O O . VAL A 1 85 ? 10.578 4.273 -6.879 1 72.06 85 VAL A O 1
ATOM 689 N N . LEU A 1 86 ? 10.492 2.393 -8.117 1 74.81 86 LEU A N 1
ATOM 690 C CA . LEU A 1 86 ? 11.875 2.543 -8.555 1 74.81 86 LEU A CA 1
ATOM 691 C C . LEU A 1 86 ? 12.055 3.816 -9.367 1 74.81 86 LEU A C 1
ATOM 693 O O . LEU A 1 86 ? 13.078 4.496 -9.258 1 74.81 86 LEU A O 1
ATOM 697 N N . ASP A 1 87 ? 11.062 4.098 -10.109 1 73.56 87 ASP A N 1
ATOM 698 C CA . ASP A 1 87 ? 11.094 5.305 -10.93 1 73.56 87 ASP A CA 1
ATOM 699 C C . ASP A 1 87 ? 11.023 6.559 -10.062 1 73.56 87 ASP A C 1
ATOM 701 O O . ASP A 1 87 ? 11.648 7.574 -10.383 1 73.56 87 ASP A O 1
ATOM 705 N N . GLU A 1 88 ? 10.203 6.484 -9.023 1 67 88 GLU A N 1
ATOM 706 C CA . GLU A 1 88 ? 10.102 7.625 -8.117 1 67 88 GLU A CA 1
ATOM 707 C C . GLU A 1 88 ? 11.422 7.867 -7.387 1 67 88 GLU A C 1
ATOM 709 O O . GLU A 1 88 ? 11.812 9.016 -7.172 1 67 88 GLU A O 1
ATOM 714 N N . ARG A 1 89 ? 11.984 6.801 -6.883 1 62.44 89 ARG A N 1
ATOM 715 C CA . ARG A 1 89 ? 13.289 6.938 -6.246 1 62.44 89 ARG A CA 1
ATOM 716 C C . ARG A 1 89 ? 14.305 7.578 -7.191 1 62.44 89 ARG A C 1
ATOM 718 O O . ARG A 1 89 ? 15.18 8.328 -6.758 1 62.44 89 ARG A O 1
ATOM 725 N N . ARG A 1 90 ? 14.266 7.152 -8.305 1 58.75 90 ARG A N 1
ATOM 726 C CA . ARG A 1 90 ? 15.195 7.719 -9.273 1 58.75 90 ARG A CA 1
ATOM 727 C C . ARG A 1 90 ? 14.93 9.203 -9.492 1 58.75 90 ARG A C 1
ATOM 729 O O . ARG A 1 90 ? 15.859 9.984 -9.711 1 58.75 90 ARG A O 1
ATOM 736 N N . ILE A 1 91 ? 13.797 9.523 -9.375 1 49.03 91 ILE A N 1
ATOM 737 C CA . ILE A 1 91 ? 13.438 10.922 -9.555 1 49.03 91 ILE A CA 1
ATOM 738 C C . ILE A 1 91 ? 13.891 11.734 -8.352 1 49.03 91 ILE A C 1
ATOM 740 O O . ILE A 1 91 ? 14.305 12.891 -8.492 1 49.03 91 ILE A O 1
ATOM 744 N N . ILE A 1 92 ? 13.766 11.266 -7.113 1 46.66 92 ILE A N 1
ATOM 745 C CA . ILE A 1 92 ? 14.172 12.023 -5.938 1 46.66 92 ILE A CA 1
ATOM 746 C C . ILE A 1 92 ? 15.695 12.148 -5.902 1 46.66 92 ILE A C 1
ATOM 748 O O . ILE A 1 92 ? 16.234 12.961 -5.152 1 46.66 92 ILE A O 1
ATOM 752 N N . GLN A 1 93 ? 16.312 11.273 -6.363 1 41.56 93 GLN A N 1
ATOM 753 C CA . GLN A 1 93 ? 17.766 11.477 -6.406 1 41.56 93 GLN A CA 1
ATOM 754 C C . GLN A 1 93 ? 18.125 12.719 -7.215 1 41.56 93 GLN A C 1
ATOM 756 O O . GLN A 1 93 ? 19.266 13.172 -7.199 1 41.56 93 GLN A O 1
ATOM 761 N N . VAL A 1 94 ? 17.125 13.438 -7.465 1 32.06 94 VAL A N 1
ATOM 762 C CA . VAL A 1 94 ? 17.734 14.664 -7.961 1 32.06 94 VAL A CA 1
ATOM 763 C C . VAL A 1 94 ? 18.234 15.508 -6.785 1 32.06 94 VAL A C 1
ATOM 765 O O . VAL A 1 94 ? 17.531 15.664 -5.785 1 32.06 94 VAL A O 1
ATOM 768 N N . MET B 1 1 ? 16.969 -11.133 -6.75 1 55.72 1 MET B N 1
ATOM 769 C CA . MET B 1 1 ? 15.945 -10.297 -7.359 1 55.72 1 MET B CA 1
ATOM 770 C C . MET B 1 1 ? 14.555 -10.688 -6.859 1 55.72 1 MET B C 1
ATOM 772 O O . MET B 1 1 ? 13.758 -9.82 -6.504 1 55.72 1 MET B O 1
ATOM 776 N N . ARG B 1 2 ? 14.516 -11.953 -6.496 1 73.12 2 ARG B N 1
ATOM 777 C CA . ARG B 1 2 ? 13.234 -12.508 -6.07 1 73.12 2 ARG B CA 1
ATOM 778 C C . ARG B 1 2 ? 12.898 -12.078 -4.645 1 73.12 2 ARG B C 1
ATOM 780 O O . ARG B 1 2 ? 11.766 -11.703 -4.352 1 73.12 2 ARG B O 1
ATOM 787 N N . VAL B 1 3 ? 14.031 -12.016 -3.811 1 75.94 3 VAL B N 1
ATOM 788 C CA . VAL B 1 3 ? 13.828 -11.688 -2.404 1 75.94 3 VAL B CA 1
ATOM 789 C C . VAL B 1 3 ? 13.375 -10.234 -2.275 1 75.94 3 VAL B C 1
ATOM 791 O O . VAL B 1 3 ? 12.484 -9.922 -1.483 1 75.94 3 VAL B O 1
ATOM 794 N N . LEU B 1 4 ? 13.992 -9.344 -3.061 1 72.5 4 LEU B N 1
ATOM 795 C CA . LEU B 1 4 ? 13.633 -7.93 -3.031 1 72.5 4 LEU B CA 1
ATOM 796 C C . LEU B 1 4 ? 12.195 -7.723 -3.48 1 72.5 4 LEU B C 1
ATOM 798 O O . LEU B 1 4 ? 11.469 -6.918 -2.895 1 72.5 4 LEU B O 1
ATOM 802 N N . PHE B 1 5 ? 11.797 -8.57 -4.406 1 79.56 5 PHE B N 1
ATOM 803 C CA . PHE B 1 5 ? 10.438 -8.469 -4.926 1 79.56 5 PHE B CA 1
ATOM 804 C C . PHE B 1 5 ? 9.43 -8.922 -3.881 1 79.56 5 PHE B C 1
ATOM 806 O O . PHE B 1 5 ? 8.367 -8.305 -3.729 1 79.56 5 PHE B O 1
ATOM 813 N N . LEU B 1 6 ? 9.766 -9.945 -3.152 1 81.94 6 LEU B N 1
ATOM 814 C CA . LEU B 1 6 ? 8.875 -10.438 -2.109 1 81.94 6 LEU B CA 1
ATOM 815 C C . LEU B 1 6 ? 8.711 -9.406 -0.999 1 81.94 6 LEU B C 1
ATOM 817 O O . LEU B 1 6 ? 7.621 -9.25 -0.45 1 81.94 6 LEU B O 1
ATOM 821 N N . LYS B 1 7 ? 9.852 -8.75 -0.742 1 79.81 7 LYS B N 1
ATOM 822 C CA . LYS B 1 7 ? 9.805 -7.695 0.268 1 79.81 7 LYS B CA 1
ATOM 823 C C . LYS B 1 7 ? 8.906 -6.543 -0.18 1 79.81 7 LYS B C 1
ATOM 825 O O . LYS B 1 7 ? 8.148 -5.992 0.621 1 79.81 7 LYS B O 1
ATOM 830 N N . TRP B 1 8 ? 9.016 -6.309 -1.418 1 81.56 8 TRP B N 1
ATOM 831 C CA . TRP B 1 8 ? 8.203 -5.238 -1.981 1 81.56 8 TRP B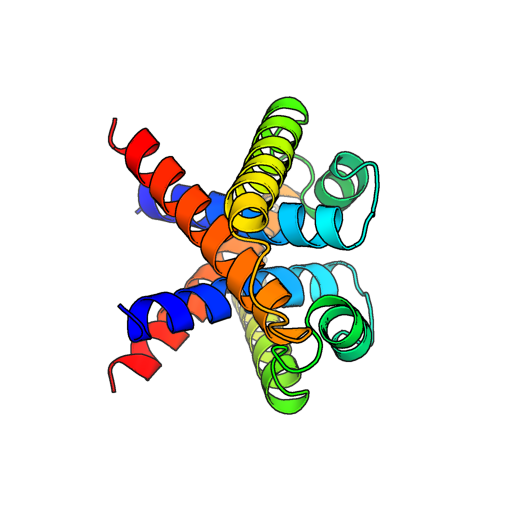 CA 1
ATOM 832 C C . TRP B 1 8 ? 6.723 -5.605 -1.942 1 81.56 8 TRP B C 1
ATOM 834 O O . TRP B 1 8 ? 5.879 -4.77 -1.61 1 81.56 8 TRP B O 1
ATOM 844 N N . LYS B 1 9 ? 6.383 -6.797 -2.201 1 86.38 9 LYS B N 1
ATOM 845 C CA . LYS B 1 9 ? 5 -7.262 -2.137 1 86.38 9 LYS B CA 1
ATOM 846 C C . LYS B 1 9 ? 4.434 -7.113 -0.728 1 86.38 9 LYS B C 1
ATOM 848 O O . LYS B 1 9 ? 3.281 -6.715 -0.555 1 86.38 9 LYS B O 1
ATOM 853 N N . LYS B 1 10 ? 5.25 -7.363 0.188 1 86.19 10 LYS B N 1
ATOM 854 C CA . LYS B 1 10 ? 4.82 -7.258 1.58 1 86.19 10 LYS B CA 1
ATOM 855 C C . LYS B 1 10 ? 4.508 -5.812 1.95 1 86.19 10 LYS B C 1
ATOM 857 O O . LYS B 1 10 ? 3.533 -5.543 2.654 1 86.19 10 LYS B O 1
ATOM 862 N N . ILE B 1 11 ? 5.336 -4.934 1.466 1 84.19 11 ILE B N 1
ATOM 863 C CA . ILE B 1 11 ? 5.133 -3.518 1.744 1 84.19 11 ILE B CA 1
ATOM 864 C C . ILE B 1 11 ? 3.801 -3.061 1.151 1 84.19 11 ILE B C 1
ATOM 866 O O . ILE B 1 11 ? 3.033 -2.352 1.807 1 84.19 11 ILE B O 1
ATOM 870 N N . VAL B 1 12 ? 3.545 -3.484 -0.006 1 88.12 12 VAL B N 1
ATOM 871 C CA . VAL B 1 12 ? 2.311 -3.109 -0.689 1 88.12 12 VAL B CA 1
ATOM 872 C C . VAL B 1 12 ? 1.11 -3.656 0.078 1 88.12 12 VAL B C 1
ATOM 874 O O . VAL B 1 12 ? 0.155 -2.926 0.353 1 88.12 12 VAL B O 1
ATOM 877 N N . TYR B 1 13 ? 1.145 -4.914 0.467 1 91.25 13 TYR B N 1
ATOM 878 C CA . TYR B 1 13 ? 0.05 -5.52 1.22 1 91.25 13 TYR B CA 1
ATOM 879 C C . TYR B 1 13 ? -0.171 -4.789 2.539 1 91.25 13 TYR B C 1
ATOM 881 O O . TYR B 1 13 ? -1.312 -4.527 2.928 1 91.25 13 TYR B O 1
ATOM 889 N N . GLN B 1 14 ? 0.912 -4.496 3.209 1 89.06 14 GLN B N 1
ATOM 890 C CA . GLN B 1 14 ? 0.807 -3.812 4.492 1 89.06 14 GLN B CA 1
ATOM 891 C C . GLN B 1 14 ? 0.181 -2.432 4.332 1 89.06 14 GLN B C 1
ATOM 893 O O . GLN B 1 14 ? -0.646 -2.02 5.148 1 89.06 14 GLN B O 1
ATOM 898 N N . ALA B 1 15 ? 0.561 -1.723 3.297 1 91.44 15 ALA B N 1
ATOM 899 C CA . ALA B 1 15 ? -0.029 -0.413 3.035 1 91.44 15 ALA B CA 1
ATOM 900 C C . ALA B 1 15 ? -1.532 -0.525 2.799 1 91.44 15 ALA B C 1
ATOM 902 O O . ALA B 1 15 ? -2.314 0.253 3.352 1 91.44 15 ALA B O 1
ATOM 903 N N . VAL B 1 16 ? -1.917 -1.495 2.021 1 93.62 16 VAL B N 1
ATOM 904 C CA . VAL B 1 16 ? -3.326 -1.684 1.691 1 93.62 16 VAL B CA 1
ATOM 905 C C . VAL B 1 16 ? -4.09 -2.141 2.932 1 93.62 16 VAL B C 1
ATOM 907 O O . VAL B 1 16 ? -5.188 -1.646 3.211 1 93.62 16 VAL B O 1
ATOM 910 N N . ILE B 1 17 ? -3.525 -3.066 3.695 1 93.38 17 ILE B N 1
ATOM 911 C CA . ILE B 1 17 ? -4.156 -3.559 4.918 1 93.38 17 ILE B CA 1
ATOM 912 C C . ILE B 1 17 ? -4.332 -2.41 5.906 1 93.38 17 ILE B C 1
ATOM 914 O O . ILE B 1 17 ? -5.391 -2.273 6.527 1 93.38 17 ILE B O 1
ATOM 918 N N . ASN B 1 18 ? -3.32 -1.579 6.027 1 90.12 18 ASN B N 1
ATOM 919 C CA . ASN B 1 18 ? -3.416 -0.435 6.926 1 90.12 18 ASN B CA 1
ATOM 920 C C . ASN B 1 18 ? -4.48 0.555 6.465 1 90.12 18 ASN B C 1
ATOM 922 O O . ASN B 1 18 ? -5.211 1.118 7.281 1 90.12 18 ASN B O 1
ATOM 926 N N . TYR B 1 19 ? -4.566 0.796 5.227 1 91.5 19 TYR B N 1
ATOM 927 C CA . TYR B 1 19 ? -5.609 1.643 4.664 1 91.5 19 TYR B CA 1
ATOM 928 C C . TYR B 1 19 ? -6.996 1.099 5 1 91.5 19 TYR B C 1
ATOM 930 O O . TYR B 1 19 ? -7.871 1.845 5.441 1 91.5 19 TYR B O 1
ATOM 938 N N . LEU B 1 20 ? -7.16 -0.19 4.77 1 93.25 20 LEU B N 1
ATOM 939 C CA . LEU B 1 20 ? -8.445 -0.826 5.031 1 93.25 20 LEU B CA 1
ATOM 940 C C . LEU B 1 20 ? -8.781 -0.797 6.52 1 93.25 20 LEU B C 1
ATOM 942 O O . LEU B 1 20 ? -9.938 -0.596 6.898 1 93.25 20 LEU B O 1
ATOM 946 N N . PHE B 1 21 ? -7.789 -1.015 7.309 1 89.38 21 PHE B N 1
ATOM 947 C CA . PHE B 1 21 ? -7.945 -0.941 8.758 1 89.38 21 PHE B CA 1
ATOM 948 C C . PHE B 1 21 ? -8.406 0.448 9.18 1 89.38 21 PHE B C 1
ATOM 950 O O . PHE B 1 21 ? -9.367 0.581 9.945 1 89.38 21 PHE B O 1
ATOM 957 N N . LEU B 1 22 ? -7.711 1.477 8.664 1 87.19 22 LEU B N 1
ATOM 958 C CA . LEU B 1 22 ? -8.047 2.854 9.008 1 87.19 22 LEU B CA 1
ATOM 959 C C . LEU B 1 22 ? -9.445 3.213 8.523 1 87.19 22 LEU B C 1
ATOM 961 O O . LEU B 1 22 ? -10.172 3.945 9.195 1 87.19 22 LEU B O 1
ATOM 965 N N . LYS B 1 23 ? -9.75 2.766 7.391 1 88.69 23 LYS B N 1
ATOM 966 C CA . LYS B 1 23 ? -11.062 3.037 6.809 1 88.69 23 LYS B CA 1
ATOM 967 C C . LYS B 1 23 ? -12.164 2.318 7.578 1 88.69 23 LYS B C 1
ATOM 969 O O . LYS B 1 23 ? -13.336 2.697 7.492 1 88.69 23 LYS B O 1
ATOM 974 N N . GLY B 1 24 ? -11.797 1.281 8.273 1 88.12 24 GLY B N 1
ATOM 975 C CA . GLY B 1 24 ? -12.781 0.485 8.992 1 88.12 24 GLY B CA 1
ATOM 976 C C . GLY B 1 24 ? -13.477 -0.536 8.117 1 88.12 24 GLY B C 1
ATOM 977 O O . GLY B 1 24 ? -14.602 -0.951 8.414 1 88.12 24 GLY B O 1
ATOM 978 N N . ASN B 1 25 ? -12.836 -0.861 6.988 1 85.25 25 ASN B N 1
ATOM 979 C CA . ASN B 1 25 ? -13.398 -1.859 6.09 1 85.25 25 ASN B CA 1
ATOM 980 C C . ASN B 1 25 ? -13.117 -3.277 6.578 1 85.25 25 ASN B C 1
ATOM 982 O O . ASN B 1 25 ? -12.055 -3.836 6.297 1 85.25 25 ASN B O 1
ATOM 986 N N . THR B 1 26 ? -14.008 -3.865 7.219 1 86.88 26 THR B N 1
ATOM 987 C CA . THR B 1 26 ? -13.93 -5.23 7.723 1 86.88 26 THR B CA 1
ATOM 988 C C . THR B 1 26 ? -15.023 -6.102 7.121 1 86.88 26 THR B C 1
ATOM 990 O O . THR B 1 26 ? -16.141 -5.625 6.879 1 86.88 26 THR B O 1
ATOM 993 N N . PRO B 1 27 ? -14.617 -7.438 6.785 1 91.88 27 PRO B N 1
ATOM 994 C CA . PRO B 1 27 ? -13.312 -8.055 7.004 1 91.88 27 PRO B CA 1
ATOM 995 C C . PRO B 1 27 ? -12.312 -7.734 5.898 1 91.88 27 PRO B C 1
ATOM 997 O O . PRO B 1 27 ? -12.672 -7.727 4.719 1 91.88 27 PRO B O 1
ATOM 1000 N N . ILE B 1 28 ? -11.148 -7.473 6.184 1 93.25 28 ILE B N 1
ATOM 1001 C CA . ILE B 1 28 ? -10.07 -7.086 5.273 1 93.25 28 ILE B CA 1
ATOM 1002 C C . ILE B 1 28 ? -9.805 -8.219 4.285 1 93.25 28 ILE B C 1
ATOM 1004 O O . ILE B 1 28 ? -9.5 -7.973 3.113 1 93.25 28 ILE B O 1
ATOM 1008 N N . GLU B 1 29 ? -9.875 -9.484 4.77 1 92.19 29 GLU B N 1
ATOM 1009 C CA . GLU B 1 29 ? -9.562 -10.656 3.961 1 92.19 29 GLU B CA 1
ATOM 1010 C C . GLU B 1 29 ? -10.461 -10.742 2.734 1 92.19 29 GLU B C 1
ATOM 1012 O O . GLU B 1 29 ? -10.047 -11.227 1.679 1 92.19 29 GLU B O 1
ATOM 1017 N N . ASP B 1 30 ? -11.688 -10.25 2.783 1 91.88 30 ASP B N 1
ATOM 1018 C CA . ASP B 1 30 ? -12.594 -10.242 1.639 1 91.88 30 ASP B CA 1
ATOM 1019 C C . ASP B 1 30 ? -12.094 -9.297 0.547 1 91.88 30 ASP B C 1
ATOM 1021 O O . ASP B 1 30 ? -12.164 -9.625 -0.64 1 91.88 30 ASP B O 1
ATOM 1025 N N . GLU B 1 31 ? -11.602 -8.156 0.96 1 90.88 31 GLU B N 1
ATOM 1026 C CA . GLU B 1 31 ? -11.109 -7.164 0.01 1 90.88 31 GLU B CA 1
ATOM 1027 C C . GLU B 1 31 ? -9.844 -7.656 -0.691 1 90.88 31 GLU B C 1
ATOM 1029 O O . GLU B 1 31 ? -9.75 -7.609 -1.919 1 90.88 31 GLU B O 1
ATOM 1034 N N . LEU B 1 32 ? -8.922 -8.188 0.038 1 91.94 32 LEU B N 1
ATOM 1035 C CA . LEU B 1 32 ? -7.645 -8.625 -0.525 1 91.94 32 LEU B CA 1
ATOM 1036 C C . LEU B 1 32 ? -7.816 -9.914 -1.313 1 91.94 32 LEU B C 1
ATOM 1038 O O . LEU B 1 32 ? -7.176 -10.109 -2.35 1 91.94 32 LEU B O 1
ATOM 1042 N N . GLY B 1 33 ? -8.68 -10.789 -0.756 1 89.81 33 GLY B N 1
ATOM 1043 C CA . GLY B 1 33 ? -8.969 -12.016 -1.488 1 89.81 33 GLY B CA 1
ATOM 1044 C C . GLY B 1 33 ? -9.617 -11.766 -2.836 1 89.81 33 GLY B C 1
ATOM 1045 O O . GLY B 1 33 ? -9.281 -12.43 -3.822 1 89.81 33 GLY B O 1
ATOM 1046 N N . ALA B 1 34 ? -10.516 -10.859 -2.918 1 88.19 34 ALA B N 1
ATOM 1047 C CA . ALA B 1 34 ? -11.219 -10.539 -4.156 1 88.19 34 ALA B CA 1
ATOM 1048 C C . ALA B 1 34 ? -10.273 -9.93 -5.184 1 88.19 34 ALA B C 1
ATOM 1050 O O . ALA B 1 34 ? -10.414 -10.164 -6.387 1 88.19 34 ALA B O 1
ATOM 1051 N N . LEU B 1 35 ? -9.32 -9.18 -4.68 1 86.5 35 LEU B N 1
ATOM 1052 C CA . LEU B 1 35 ? -8.469 -8.414 -5.59 1 86.5 35 LEU B CA 1
ATOM 1053 C C . LEU B 1 35 ? -7.223 -9.203 -5.965 1 86.5 35 LEU B C 1
ATOM 1055 O O . LEU B 1 35 ? -6.812 -9.211 -7.129 1 86.5 35 LEU B O 1
ATOM 1059 N N . TYR B 1 36 ? -6.672 -9.898 -4.93 1 88.31 36 TYR B N 1
ATOM 1060 C CA . TYR B 1 36 ? -5.363 -10.492 -5.176 1 88.31 36 TYR B CA 1
ATOM 1061 C C . TYR B 1 36 ? -5.457 -12.016 -5.234 1 88.31 36 TYR B C 1
ATOM 1063 O O . TYR B 1 36 ? -4.473 -12.688 -5.547 1 88.31 36 TYR B O 1
ATOM 1071 N N . GLY B 1 37 ? -6.609 -12.539 -4.84 1 86.75 37 GLY B N 1
ATOM 1072 C CA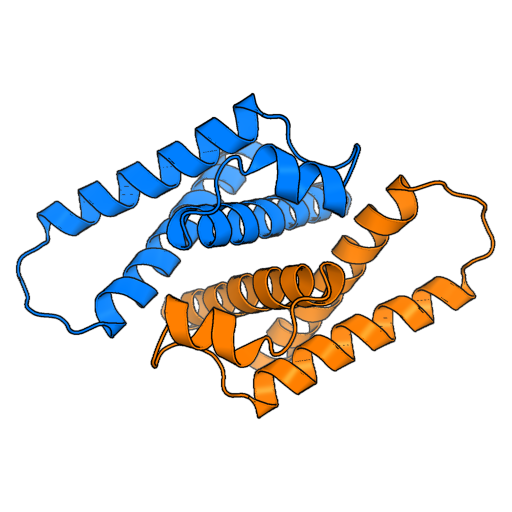 . GLY B 1 37 ? -6.832 -13.969 -4.953 1 86.75 37 GLY B CA 1
ATOM 1073 C C . GLY B 1 37 ? -5.867 -14.789 -4.117 1 86.75 37 GLY B C 1
ATOM 1074 O O . GLY B 1 37 ? -5.691 -14.523 -2.926 1 86.75 37 GLY B O 1
ATOM 1075 N N . ASP B 1 38 ? -5.156 -15.766 -4.859 1 83.31 38 ASP B N 1
ATOM 1076 C CA . ASP B 1 38 ? -4.293 -16.719 -4.176 1 83.31 38 ASP B CA 1
ATOM 1077 C C . ASP B 1 38 ? -2.959 -16.094 -3.791 1 83.31 38 ASP B C 1
ATOM 1079 O O . ASP B 1 38 ? -2.191 -16.656 -3.014 1 83.31 38 ASP B O 1
ATOM 1083 N N . CYS B 1 39 ? -2.789 -14.922 -4.254 1 83.31 39 CYS B N 1
ATOM 1084 C CA . CYS B 1 39 ? -1.539 -14.234 -3.949 1 83.31 39 CYS B CA 1
ATOM 1085 C C . CYS B 1 39 ? -1.67 -13.398 -2.682 1 83.31 39 CYS B C 1
ATOM 1087 O O . CYS B 1 39 ? -0.669 -12.938 -2.131 1 83.31 39 CYS B O 1
ATOM 1089 N N . ALA B 1 40 ? -2.895 -13.297 -2.26 1 90.44 40 ALA B N 1
ATOM 1090 C CA . ALA B 1 40 ? -3.117 -12.5 -1.061 1 90.44 40 ALA B CA 1
ATOM 1091 C C . ALA B 1 40 ? -2.535 -13.18 0.174 1 90.44 40 ALA B C 1
ATOM 1093 O O . ALA B 1 40 ? -2.484 -14.414 0.244 1 90.44 40 ALA B O 1
ATOM 1094 N N . PRO B 1 41 ? -2.035 -12.391 1.18 1 91.69 41 PRO B N 1
ATOM 1095 C CA . PRO B 1 41 ? -1.602 -12.984 2.443 1 91.69 41 PRO B CA 1
ATOM 1096 C C . PRO B 1 41 ? -2.715 -13.766 3.141 1 91.69 41 PRO B C 1
ATOM 1098 O O . PRO B 1 41 ? -3.898 -13.492 2.912 1 91.69 41 PRO B O 1
ATOM 1101 N N . SER B 1 42 ? -2.281 -14.672 3.914 1 93.62 42 SER B N 1
ATOM 1102 C CA . SER B 1 42 ? -3.248 -15.445 4.688 1 93.62 42 SER B CA 1
ATOM 1103 C C . SER B 1 42 ? -3.977 -14.57 5.699 1 93.62 42 SER B C 1
ATOM 1105 O O . SER B 1 42 ? -3.488 -13.5 6.07 1 93.62 42 SER B O 1
ATOM 1107 N N . LEU B 1 43 ? -5.109 -15.039 6.129 1 93.69 43 LEU B N 1
ATOM 1108 C CA . LEU B 1 43 ? -5.891 -14.344 7.145 1 93.69 43 LEU B CA 1
ATOM 1109 C C . LEU B 1 43 ? -5.062 -14.102 8.398 1 93.69 43 LEU B C 1
ATOM 1111 O O . LEU B 1 43 ? -5.117 -13.023 8.992 1 93.69 43 LEU B O 1
ATOM 1115 N N . THR B 1 44 ? -4.324 -15.086 8.781 1 94.12 44 THR B N 1
ATOM 1116 C CA . THR B 1 44 ? -3.479 -14.969 9.961 1 94.12 44 THR B CA 1
ATOM 1117 C C . THR B 1 44 ? -2.461 -13.844 9.789 1 94.12 44 THR B C 1
ATOM 1119 O O . THR B 1 44 ? -2.297 -13.008 10.68 1 94.12 44 THR B O 1
A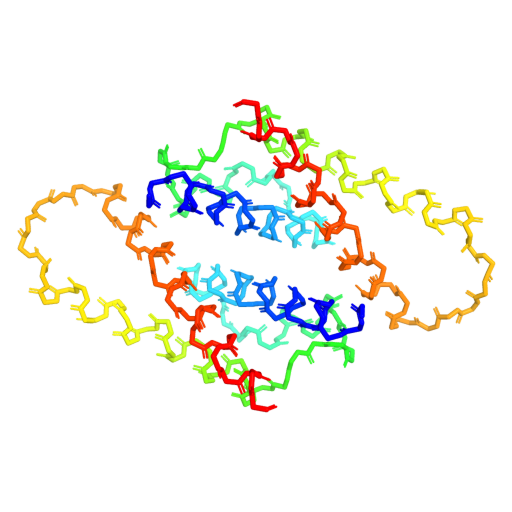TOM 1122 N N . THR B 1 45 ? -1.816 -13.82 8.688 1 91.06 45 THR B N 1
ATOM 1123 C CA . THR B 1 45 ? -0.821 -12.797 8.391 1 91.06 45 THR B CA 1
ATOM 1124 C C . THR B 1 45 ? -1.455 -11.414 8.391 1 91.06 45 THR B C 1
ATOM 1126 O O . THR B 1 45 ? -0.905 -10.469 8.969 1 91.06 45 THR B O 1
ATOM 1129 N N . MET B 1 46 ? -2.686 -11.312 7.809 1 93.19 46 MET B N 1
ATOM 1130 C CA . MET B 1 46 ? -3.373 -10.023 7.754 1 93.19 46 MET B CA 1
ATOM 1131 C C . MET B 1 46 ? -3.721 -9.539 9.156 1 93.19 46 MET B C 1
ATOM 1133 O O . MET B 1 46 ? -3.602 -8.344 9.445 1 93.19 46 MET B O 1
ATOM 1137 N N . LYS B 1 47 ? -4.105 -10.43 9.992 1 91.88 47 LYS B N 1
ATOM 1138 C CA . LYS B 1 47 ? -4.461 -10.086 11.367 1 91.88 47 LYS B CA 1
ATOM 1139 C C . LYS B 1 47 ? -3.236 -9.633 12.156 1 91.88 47 LYS B C 1
ATOM 1141 O O . LYS B 1 47 ? -3.307 -8.68 12.93 1 91.88 47 LYS B O 1
ATOM 1146 N N . ILE B 1 48 ? -2.178 -10.344 11.953 1 89.06 48 ILE B N 1
ATOM 1147 C CA . ILE B 1 48 ? -0.938 -9.984 12.633 1 89.06 48 ILE B CA 1
ATOM 1148 C C . ILE B 1 48 ? -0.507 -8.586 12.211 1 89.06 48 ILE B C 1
ATOM 1150 O O . ILE B 1 48 ? -0.173 -7.75 13.055 1 89.06 48 ILE B O 1
ATOM 1154 N N . TRP B 1 49 ? -0.549 -8.312 10.961 1 88 49 TRP B N 1
ATOM 1155 C CA . TRP B 1 49 ? -0.137 -7.012 10.445 1 88 49 TRP B CA 1
ATOM 1156 C C . TRP B 1 49 ? -1.065 -5.91 10.945 1 88 49 TRP B C 1
ATOM 1158 O O . TRP B 1 49 ? -0.607 -4.836 11.344 1 88 49 TRP B O 1
ATOM 1168 N N . ALA B 1 50 ? -2.375 -6.133 10.914 1 88.31 50 ALA B N 1
ATOM 1169 C CA . ALA B 1 50 ? -3.336 -5.16 11.422 1 88.31 50 ALA B CA 1
ATOM 1170 C C . ALA B 1 50 ? -3.115 -4.898 12.914 1 88.31 50 ALA B C 1
ATOM 1172 O O . ALA B 1 50 ? -3.195 -3.758 13.367 1 88.31 50 ALA B O 1
ATOM 1173 N N . SER B 1 51 ? -2.836 -5.945 13.602 1 87.88 51 SER B N 1
ATOM 1174 C CA . SER B 1 51 ? -2.598 -5.82 15.039 1 87.88 51 SER B CA 1
ATOM 1175 C C . SER B 1 51 ? -1.322 -5.031 15.32 1 87.88 51 SER B C 1
ATOM 1177 O O . SER B 1 51 ? -1.264 -4.254 16.266 1 87.88 51 SER B O 1
ATOM 1179 N N . ARG B 1 52 ? -0.293 -5.27 14.555 1 83.81 52 ARG B N 1
ATOM 1180 C CA . ARG B 1 52 ? 0.957 -4.527 14.68 1 83.81 52 ARG B CA 1
ATOM 1181 C C . ARG B 1 52 ? 0.74 -3.041 14.422 1 83.81 52 ARG B C 1
ATOM 1183 O O . ARG B 1 52 ? 1.297 -2.195 15.125 1 83.81 52 ARG B O 1
ATOM 1190 N N . PHE B 1 53 ? -0.032 -2.785 13.445 1 84.06 53 PHE B N 1
ATOM 1191 C CA . PHE B 1 53 ? -0.353 -1.394 13.148 1 84.06 53 PHE B CA 1
ATOM 1192 C C . PHE B 1 53 ? -1.095 -0.749 14.312 1 84.06 53 PHE B C 1
ATOM 1194 O O . PHE B 1 53 ? -0.823 0.4 14.664 1 84.06 53 PHE B O 1
ATOM 1201 N N . LYS B 1 54 ? -1.98 -1.474 14.82 1 82.38 54 LYS B N 1
ATOM 1202 C CA . LYS B 1 54 ? -2.762 -0.964 15.945 1 82.38 54 LYS B CA 1
ATOM 1203 C C . LYS B 1 54 ? -1.868 -0.667 17.141 1 82.38 54 LYS B C 1
ATOM 1205 O O . LYS B 1 54 ? -2.074 0.324 17.844 1 82.38 54 LYS B O 1
ATOM 1210 N N . ARG B 1 55 ? -1.021 -1.472 17.422 1 79.25 55 ARG B N 1
ATOM 1211 C CA . ARG B 1 55 ? -0.143 -1.332 18.578 1 79.25 55 ARG B CA 1
ATOM 1212 C C . ARG B 1 55 ? 0.743 -0.097 18.453 1 79.25 55 ARG B C 1
ATOM 1214 O O . ARG B 1 55 ? 1.048 0.562 19.438 1 79.25 55 ARG B O 1
ATOM 1221 N N . TYR B 1 56 ? 1.181 0.122 17.344 1 71.44 56 TYR B N 1
ATOM 1222 C CA . TYR B 1 56 ? 2.018 1.3 17.141 1 71.44 56 TYR B CA 1
ATOM 1223 C C . TYR B 1 56 ? 1.216 2.58 17.344 1 71.44 56 TYR B C 1
ATOM 1225 O O . TYR B 1 56 ? 1.773 3.615 17.719 1 71.44 56 TYR B O 1
ATOM 1233 N N . SER B 1 57 ? -0.062 2.564 16.969 1 61.34 57 SER B N 1
ATOM 1234 C CA . SER B 1 57 ? -0.953 3.688 17.25 1 61.34 57 SER B CA 1
ATOM 1235 C C 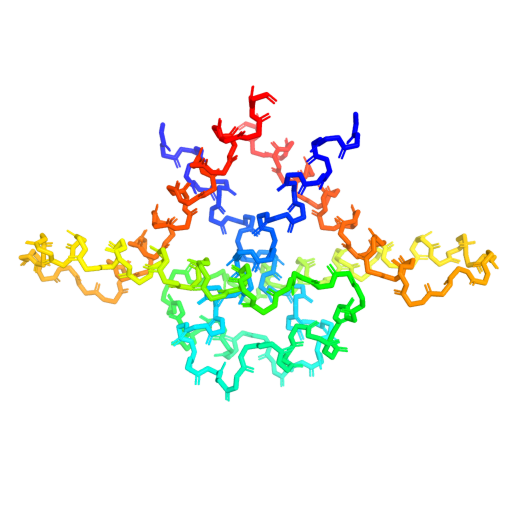. SER B 1 57 ? -1.062 3.953 18.75 1 61.34 57 SER B C 1
ATOM 1237 O O . SER B 1 57 ? -1.177 5.105 19.172 1 61.34 57 SER B O 1
ATOM 1239 N N . SER B 1 58 ? -1.135 2.912 19.406 1 59.44 58 SER B N 1
ATOM 1240 C CA . SER B 1 58 ? -1.29 3.041 20.859 1 59.44 58 SER B CA 1
ATOM 1241 C C . SER B 1 58 ? 0 3.523 21.516 1 59.44 58 SER B C 1
ATOM 1243 O O . SER B 1 58 ? -0.036 4.211 22.531 1 59.44 58 SER B O 1
ATOM 1245 N N . SER B 1 59 ? 1.002 3.113 20.953 1 55.81 59 SER B N 1
ATOM 1246 C CA . SER B 1 59 ? 2.271 3.541 21.531 1 55.81 59 SER B CA 1
ATOM 1247 C C . SER B 1 59 ? 2.523 5.023 21.281 1 55.81 59 SER B C 1
ATOM 1249 O O . SER B 1 59 ? 3.16 5.699 22.094 1 55.81 59 SER B O 1
ATOM 1251 N N . PHE B 1 60 ? 2.107 5.523 20.141 1 51.62 60 PHE B N 1
ATOM 1252 C CA . PHE B 1 60 ? 2.277 6.938 19.844 1 51.62 60 PHE B CA 1
ATOM 1253 C C . PHE B 1 60 ? 1.269 7.785 20.609 1 51.62 60 PHE B C 1
ATOM 1255 O O . PHE B 1 60 ? 1.518 8.961 20.875 1 51.62 60 PHE B O 1
ATOM 1262 N N . VAL B 1 61 ? 0.115 7.156 20.938 1 47.47 61 VAL B N 1
ATOM 1263 C CA . VAL B 1 61 ? -0.863 7.859 21.766 1 47.47 61 VAL B CA 1
ATOM 1264 C C . VAL B 1 61 ? -0.237 8.227 23.109 1 47.47 61 VAL B C 1
ATOM 1266 O O . VAL B 1 61 ? -0.548 9.273 23.672 1 47.47 61 VAL B O 1
ATOM 1269 N N . ASP B 1 62 ? 0.494 7.289 23.578 1 46.56 62 ASP B N 1
ATOM 1270 C CA . ASP B 1 62 ? 1.023 7.809 24.844 1 46.56 62 ASP B CA 1
ATOM 1271 C C . ASP B 1 62 ? 1.673 9.172 24.641 1 46.56 62 ASP B C 1
ATOM 1273 O O . ASP B 1 62 ? 1.85 9.93 25.594 1 46.56 62 ASP B O 1
ATOM 1277 N N . ASP B 1 63 ? 2.229 9.258 23.547 1 44.69 63 ASP B N 1
ATOM 1278 C CA . ASP B 1 63 ? 2.721 10.625 23.391 1 44.69 63 ASP B CA 1
ATOM 1279 C C . ASP B 1 63 ? 1.63 11.531 22.828 1 44.69 63 ASP B C 1
ATOM 1281 O O . ASP B 1 63 ? 1.705 11.969 21.688 1 44.69 63 ASP B O 1
ATOM 1285 N N . LYS B 1 64 ? 0.422 11.188 23 1 43.75 64 LYS B N 1
ATOM 1286 C CA . LYS B 1 64 ? -0.798 11.945 22.719 1 43.75 64 LYS B CA 1
ATOM 1287 C C . LYS B 1 64 ? -0.609 13.43 23.016 1 43.75 64 LYS B C 1
ATOM 1289 O O . LYS B 1 64 ? -1.549 14.219 22.891 1 43.75 64 LYS B O 1
ATOM 1294 N N . ARG B 1 65 ? 0.242 13.695 23.859 1 37.78 65 ARG B N 1
ATOM 1295 C CA . ARG B 1 65 ? 0.094 15.039 24.406 1 37.78 65 ARG B CA 1
ATOM 1296 C C . ARG B 1 65 ? -0.138 16.047 23.281 1 37.78 65 ARG B C 1
ATOM 1298 O O . ARG B 1 65 ? -0.777 17.094 23.5 1 37.78 65 ARG B O 1
ATOM 1305 N N . SER B 1 66 ? 0.907 16.328 22.422 1 39.69 66 SER B N 1
ATOM 1306 C CA . SER B 1 66 ? 0.757 17.656 21.828 1 39.69 66 SER B CA 1
ATO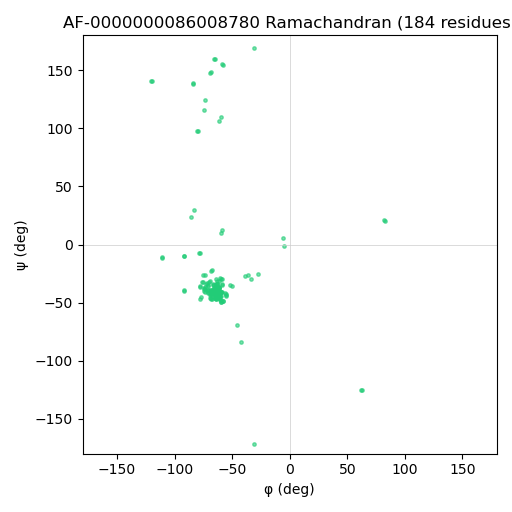M 1307 C C . SER B 1 66 ? -0.338 17.656 20.766 1 39.69 66 SER B C 1
ATOM 1309 O O . SER B 1 66 ? -0.654 16.625 20.188 1 39.69 66 SER B O 1
ATOM 1311 N N . GLY B 1 67 ? -1.487 18.406 20.906 1 34.59 67 GLY B N 1
ATOM 1312 C CA . GLY B 1 67 ? -2.553 18.984 20.094 1 34.59 67 GLY B CA 1
ATOM 1313 C C . GLY B 1 67 ? -2.34 18.797 18.609 1 34.59 67 GLY B C 1
ATOM 1314 O O . GLY B 1 67 ? -2.811 19.609 17.797 1 34.59 67 GLY B O 1
ATOM 1315 N N . LEU B 1 68 ? -1.282 18.203 18.219 1 42 68 LEU B N 1
ATOM 1316 C CA . LEU B 1 68 ? -1.053 18.375 16.797 1 42 68 LEU B CA 1
ATOM 1317 C C . LEU B 1 68 ? -2.199 17.781 15.984 1 42 68 LEU B C 1
ATOM 1319 O O . LEU B 1 68 ? -2.523 16.609 16.125 1 42 68 LEU B O 1
ATOM 1323 N N . PRO B 1 69 ? -3.1 18.672 15.367 1 44.72 69 PRO B N 1
ATOM 1324 C CA . PRO B 1 69 ? -4.266 18.422 14.516 1 44.72 69 PRO B CA 1
ATOM 1325 C C . PRO B 1 69 ? -4.129 17.156 13.68 1 44.72 69 PRO B C 1
ATOM 1327 O O . PRO B 1 69 ? -3.051 16.562 13.633 1 44.72 69 PRO B O 1
ATOM 1330 N N . LYS B 1 70 ? -5.039 16.859 12.703 1 53.31 70 LYS B N 1
ATOM 1331 C CA . LYS B 1 70 ? -5.312 15.867 11.664 1 53.31 70 LYS B CA 1
ATOM 1332 C C . LYS B 1 70 ? -4.023 15.43 10.977 1 53.31 70 LYS B C 1
ATOM 1334 O O . LYS B 1 70 ? -3.865 14.258 10.633 1 53.31 70 LYS B O 1
ATOM 1339 N N . ILE B 1 71 ? -2.986 16.25 10.922 1 52.69 71 ILE B N 1
ATOM 1340 C CA . ILE B 1 71 ? -1.724 15.961 10.242 1 52.69 71 ILE B CA 1
ATOM 1341 C C . ILE B 1 71 ? -0.916 14.961 11.062 1 52.69 71 ILE B C 1
ATOM 1343 O O . ILE B 1 71 ? -0.214 14.117 10.5 1 52.69 71 ILE B O 1
ATOM 1347 N N . ALA B 1 72 ? -0.962 15.094 12.398 1 56.97 72 ALA B N 1
ATOM 1348 C CA . ALA B 1 72 ? -0.228 14.188 13.281 1 56.97 72 ALA B CA 1
ATOM 1349 C C . ALA B 1 72 ? -0.7 12.75 13.094 1 56.97 72 ALA B C 1
ATOM 1351 O O . ALA B 1 72 ? 0.11 11.82 13.086 1 56.97 72 ALA B O 1
ATOM 1352 N N . SER B 1 73 ? -1.918 12.734 12.727 1 71.62 73 SER B N 1
ATOM 1353 C CA . SER B 1 73 ? -2.488 11.391 12.617 1 71.62 73 SER B CA 1
ATOM 1354 C C . SER B 1 73 ? -2.016 10.688 11.352 1 71.62 73 SER B C 1
ATOM 1356 O O . SER B 1 73 ? -1.65 9.516 11.383 1 71.62 73 SER B O 1
ATOM 1358 N N . THR B 1 74 ? -1.809 11.508 10.367 1 78.25 74 THR B N 1
ATOM 1359 C CA . THR B 1 74 ? -1.405 10.891 9.109 1 78.25 74 THR B CA 1
ATOM 1360 C C . THR B 1 74 ? 0.073 10.516 9.148 1 78.25 74 THR B C 1
ATOM 1362 O O . THR B 1 74 ? 0.438 9.383 8.812 1 78.25 74 THR B O 1
ATOM 1365 N N . ASP B 1 75 ? 0.952 11.492 9.633 1 78.75 75 ASP B N 1
ATOM 1366 C CA . ASP B 1 75 ? 2.377 11.195 9.727 1 78.75 75 ASP B CA 1
ATOM 1367 C C . ASP B 1 75 ? 2.637 10.062 10.719 1 78.75 75 ASP B C 1
ATOM 1369 O O . ASP B 1 75 ? 3.551 9.258 10.523 1 78.75 75 ASP B O 1
ATOM 1373 N N . ASP B 1 76 ? 1.78 10.148 11.656 1 79.56 76 ASP B N 1
ATOM 1374 C CA . ASP B 1 76 ? 1.919 9.086 12.648 1 79.56 76 ASP B CA 1
ATOM 1375 C C . ASP B 1 76 ? 1.609 7.723 12.031 1 79.56 76 ASP B C 1
ATOM 1377 O O . ASP B 1 76 ? 2.305 6.738 12.297 1 79.56 76 ASP B O 1
ATOM 1381 N N . ASN B 1 77 ? 0.59 7.691 11.258 1 81.81 77 ASN B N 1
ATOM 1382 C CA . ASN B 1 77 ? 0.228 6.445 10.594 1 81.81 77 ASN B CA 1
ATOM 1383 C C . ASN B 1 77 ? 1.331 5.973 9.648 1 81.81 77 ASN B C 1
ATOM 1385 O O . ASN B 1 77 ? 1.648 4.781 9.609 1 81.81 77 ASN B O 1
ATOM 1389 N N . PHE B 1 78 ? 1.955 6.875 9.016 1 84.62 78 PHE B N 1
ATOM 1390 C CA . PHE B 1 78 ? 3.043 6.52 8.117 1 84.62 78 PHE B CA 1
ATOM 1391 C C . PHE B 1 78 ? 4.266 6.055 8.891 1 84.62 78 PHE B C 1
ATOM 1393 O O . PHE B 1 78 ? 4.973 5.145 8.461 1 84.62 78 PHE B O 1
ATOM 1400 N N . ALA B 1 79 ? 4.52 6.754 9.969 1 83.56 79 ALA B N 1
ATOM 1401 C CA . ALA B 1 79 ? 5.633 6.328 10.812 1 83.56 79 ALA B CA 1
ATOM 1402 C C . ALA B 1 79 ? 5.43 4.898 11.305 1 83.56 79 ALA B C 1
ATOM 1404 O O . ALA B 1 79 ? 6.383 4.121 11.375 1 83.56 79 ALA B O 1
ATOM 1405 N N . LYS B 1 80 ? 4.184 4.562 11.539 1 82.5 80 LYS B N 1
ATOM 1406 C CA . LYS B 1 80 ? 3.85 3.215 11.984 1 82.5 80 LYS B CA 1
ATOM 1407 C C . LYS B 1 80 ? 4.082 2.193 10.875 1 82.5 80 LYS B C 1
ATOM 1409 O O . LYS B 1 80 ? 4.695 1.15 11.102 1 82.5 80 LYS B O 1
ATOM 1414 N N . ILE B 1 81 ? 3.656 2.488 9.797 1 80.62 81 ILE B N 1
ATOM 1415 C CA . ILE B 1 81 ? 3.83 1.603 8.648 1 80.62 81 ILE B CA 1
ATOM 1416 C C . ILE B 1 81 ? 5.316 1.435 8.344 1 80.62 81 ILE B C 1
ATOM 1418 O O . ILE B 1 81 ? 5.781 0.326 8.07 1 80.62 81 ILE B O 1
ATOM 1422 N N . HIS B 1 82 ? 5.957 2.578 8.5 1 81.62 82 HIS B N 1
ATOM 1423 C CA . HIS B 1 82 ? 7.395 2.539 8.25 1 81.62 82 HIS B CA 1
ATOM 1424 C C . HIS B 1 82 ? 8.102 1.614 9.234 1 81.62 82 HIS B C 1
ATOM 1426 O O . HIS B 1 82 ? 8.953 0.817 8.844 1 81.62 82 HIS B O 1
ATOM 1432 N N . GLN B 1 83 ? 7.773 1.724 10.414 1 80.44 83 GLN B N 1
ATOM 1433 C CA . GLN B 1 83 ? 8.367 0.862 11.43 1 80.44 83 GLN B CA 1
ATOM 1434 C C . GLN B 1 83 ? 8.023 -0.603 11.18 1 80.44 83 GLN B C 1
ATOM 1436 O O . GLN B 1 83 ? 8.859 -1.484 11.359 1 80.44 83 GLN B O 1
ATOM 1441 N N . MET B 1 84 ? 6.832 -0.882 10.758 1 76.75 84 MET B N 1
ATOM 1442 C CA . MET B 1 84 ? 6.406 -2.242 10.438 1 76.75 84 MET B CA 1
ATOM 1443 C C . MET B 1 84 ? 7.258 -2.834 9.32 1 76.75 84 MET B C 1
ATOM 1445 O O . MET B 1 84 ? 7.68 -3.988 9.398 1 76.75 84 MET B O 1
ATOM 1449 N N . VAL B 1 85 ? 7.453 -2.037 8.328 1 72.69 85 VAL B N 1
ATOM 1450 C CA . VAL B 1 85 ? 8.227 -2.477 7.168 1 72.69 85 VAL B CA 1
ATOM 1451 C C . VAL B 1 85 ? 9.68 -2.721 7.582 1 72.69 85 VAL B C 1
ATOM 1453 O O . VAL B 1 85 ? 10.289 -3.705 7.16 1 72.69 85 VAL B O 1
ATOM 1456 N N . LEU B 1 86 ? 10.188 -1.825 8.383 1 75.62 86 LEU B N 1
ATOM 1457 C CA . LEU B 1 86 ? 11.555 -1.988 8.875 1 75.62 86 LEU B CA 1
ATOM 1458 C C . LEU B 1 86 ? 11.688 -3.262 9.695 1 75.62 86 LEU B C 1
ATOM 1460 O O . LEU B 1 86 ? 12.703 -3.951 9.625 1 75.62 86 LEU B O 1
ATOM 1464 N N . ASP B 1 87 ? 10.672 -3.529 10.398 1 74.25 87 ASP B N 1
ATOM 1465 C CA . ASP B 1 87 ? 10.656 -4.738 11.219 1 74.25 87 ASP B CA 1
ATOM 1466 C C . ASP B 1 87 ? 10.609 -5.992 10.344 1 74.25 87 ASP B C 1
ATOM 1468 O O . ASP B 1 87 ? 11.203 -7.016 10.688 1 74.25 87 ASP B O 1
ATOM 1472 N N . GLU B 1 88 ? 9.836 -5.914 9.273 1 67.88 88 GLU B N 1
ATOM 1473 C CA . GLU B 1 88 ? 9.758 -7.051 8.359 1 67.88 88 GLU B CA 1
ATOM 1474 C C . GLU B 1 88 ? 11.102 -7.305 7.684 1 67.88 88 GLU B C 1
ATOM 1476 O O . GLU B 1 88 ? 11.5 -8.453 7.488 1 67.88 88 GLU B O 1
ATOM 1481 N N . ARG B 1 89 ? 11.711 -6.238 7.199 1 63.06 89 ARG B N 1
ATOM 1482 C CA . ARG B 1 89 ? 13.031 -6.383 6.605 1 63.06 89 ARG B CA 1
ATOM 1483 C C . ARG B 1 89 ? 14.008 -7.031 7.586 1 63.06 89 ARG B C 1
ATOM 1485 O O . ARG B 1 89 ? 14.891 -7.785 7.184 1 63.06 89 ARG B O 1
ATOM 1492 N N . ARG B 1 90 ? 13.938 -6.594 8.688 1 59.38 90 ARG B N 1
ATOM 1493 C CA . ARG B 1 90 ? 14.828 -7.168 9.688 1 59.38 90 ARG B CA 1
ATOM 1494 C C . ARG B 1 90 ? 14.555 -8.656 9.875 1 59.38 90 ARG B C 1
ATOM 1496 O O . ARG B 1 90 ? 15.477 -9.438 10.125 1 59.38 90 ARG B O 1
ATOM 1503 N N . ILE B 1 91 ? 13.422 -8.977 9.703 1 49.53 91 ILE B N 1
ATOM 1504 C CA . ILE B 1 91 ? 13.055 -10.383 9.859 1 49.53 91 ILE B CA 1
ATOM 1505 C C . ILE B 1 91 ? 13.555 -11.18 8.656 1 49.53 91 ILE B C 1
ATOM 1507 O O . ILE B 1 91 ? 13.969 -12.328 8.797 1 49.53 91 ILE B O 1
ATOM 1511 N N . ILE B 1 92 ? 13.477 -10.672 7.434 1 47.47 92 ILE B N 1
ATOM 1512 C CA . ILE B 1 92 ? 13.914 -11.406 6.258 1 47.47 92 ILE B CA 1
ATOM 1513 C C . ILE B 1 92 ? 15.438 -11.531 6.266 1 47.47 92 ILE B C 1
ATOM 1515 O O . ILE B 1 92 ? 16 -12.352 5.539 1 47.47 92 ILE B O 1
ATOM 1519 N N . GLN B 1 93 ? 16.047 -10.656 6.734 1 41.88 93 GLN B N 1
ATOM 1520 C CA . GLN B 1 93 ? 17.5 -10.844 6.812 1 41.88 93 GLN B CA 1
ATOM 1521 C C . GLN B 1 93 ? 17.844 -12.078 7.645 1 41.8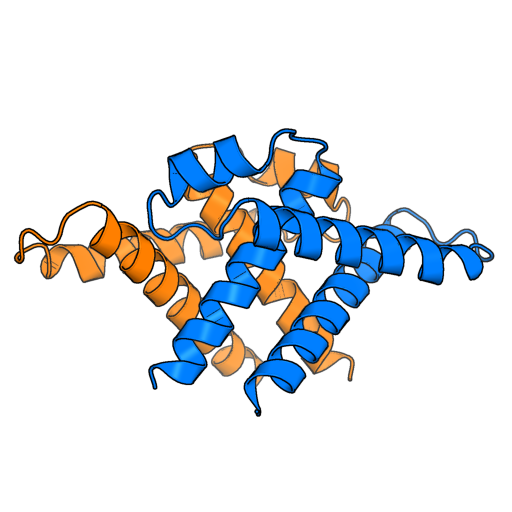8 93 GLN B C 1
ATOM 1523 O O . GLN B 1 93 ? 19.016 -12.492 7.688 1 41.88 93 GLN B O 1
ATOM 1528 N N . VAL B 1 94 ? 16.859 -12.781 7.922 1 32 94 VAL B N 1
ATOM 1529 C CA . VAL B 1 94 ? 17.453 -14.008 8.453 1 32 94 VAL B CA 1
ATOM 1530 C C . VAL B 1 94 ? 17.906 -14.898 7.305 1 32 94 VAL B C 1
ATOM 1532 O O . VAL B 1 94 ? 17.172 -15.102 6.332 1 32 94 VAL B O 1
#

Secondary structure (DSSP, 8-state):
-HHHHHHHHHHHHHHHHHHHHHHT-S-HHHHHHHHHGGGSPPHHHHHHHHHHHHHHHHHHHTT--S---HHHHHHHHHHHHHHHHHHHHHHHT-/-HHHHHHHHHHHHHHHHHHHHHHT-S-HHHHHHHHHGGGSPPHHHHHHHHHHHHHHHHHHHTT--S---HHHHHHHHHHHHHHHHHHHHHHHT-